Protein AF-A0A968XR51-F1 (afdb_monomer)

pLDDT: mean 75.15, std 23.28, range [27.69, 98.38]

Mean predicted aligned error: 14.54 Å

Secondary structure (DSSP, 8-state):
----TTS--TTS---------S----PPP---SSPPPGGGTS-TT------------------------------S----EEEEEEEEBSSTT-PPPGGGHHHHHHHHHHHHHHTT-EEEEEEE-SSEEEEEEEE-TTS-HHHHHHHHHHHHHHHHHHHT-SSS---B-S--EEEEE-TTTHHHHHHHHHTHHHHTTT--HHHHHHHHHHHTT----GGGSS-----

Radius of gyration: 25.87 Å; Cα contacts (8 Å, |Δi|>4): 198; chains: 1; bounding box: 79×41×58 Å

Nearest PDB structures (foldseek):
  2xo6-assembly1_D  TM=7.784E-01  e=6.362E-09  Deinococcus radiodurans
  2xqc-assembly1_A  TM=7.545E-01  e=4.396E-09  Deinococcus radiodurans
  2fyx-assembly1_B  TM=7.740E-01  e=1.705E-08  Deinococcus radiodurans R1 = ATCC 13939 = DSM 20539
  2f5g-assembly1_B  TM=7.583E-01  e=3.358E-08  Saccharolobus solfataricus
  2xma-assembly1_B  TM=6.639E-01  e=5.624E-09  Deinococcus radiodurans

Solvent-accessible surface area (backbone atoms only — not comparable to full-atom values): 14928 Å² total; per-residue (Å²): 135,89,82,64,88,86,77,72,73,93,87,61,91,83,86,80,86,85,77,88,74,79,91,71,85,80,74,77,74,86,71,63,95,64,70,83,55,66,78,79,75,47,69,94,74,79,67,82,93,73,84,88,84,88,86,85,88,82,92,74,94,78,91,77,80,87,74,80,73,75,74,86,70,81,88,70,91,85,86,84,44,35,37,36,39,36,42,39,46,41,65,90,69,38,46,49,55,76,89,49,47,66,61,51,53,52,54,49,50,50,52,40,45,75,72,71,30,43,76,75,39,65,39,71,56,44,55,35,41,43,38,31,32,40,54,54,92,90,59,60,67,66,56,57,52,48,52,48,45,54,54,50,27,50,52,44,44,76,68,56,70,40,78,72,79,52,42,58,42,91,67,71,51,77,47,81,52,56,83,84,47,44,68,59,52,45,52,50,47,70,41,42,78,68,52,53,74,81,44,54,69,68,64,49,53,51,50,50,33,60,74,68,71,50,90,78,58,83,84,68,76,57,78,81,76,83,126

Sequence (227 aa):
MIDARSVVPQHRQRIILVGFKPGRAFEFPEFPAEGPKLASILDAEAQPVRGEIFVEAAQKKIPKLRQERHLLWMANTYTQIYIQVVFAVEGRQSLIAPEHNDELQKYITGIVSAQKHKLIAINNLPDHLHLLVGLRPDAALSELVRDIKANSSQFINEKRWVLGRFSWQEGFGAFSYSRSQLGAVIRYIKNQQKHHARKSFLDEYTALLDKFEVEYDQRYIFKPIDG

Foldseek 3Di:
DPDPVPPDDPPDDDDDDDDDDDDDDDDDPPDPPDDDDPPVVDDPPPDPDDDDDDDDDDDDDDDDDPPPPVPPDPPDDDDFWKKKKKFWKDDPQQFFDPVCFVVLVVVLCVLCVVVVKDWPAKGDGRTMIITIIRDDPPDDPVVSVVSSQVVSQVVCVVVVRTDDGIGIDPDMDMDIDDPVCSVVVRVCRVCVVVVCVPDDPLRVVVVRCVVRVPDDDPPVPDDPDPD

Structure (mmCIF, N/CA/C/O backbone):
data_AF-A0A968XR51-F1
#
_entry.id   AF-A0A968XR51-F1
#
loop_
_atom_site.group_PDB
_atom_site.id
_atom_site.type_symbol
_atom_site.label_atom_id
_atom_site.label_alt_id
_atom_site.label_comp_id
_atom_site.label_asym_id
_atom_site.label_entity_id
_atom_site.label_seq_id
_atom_site.pdbx_PDB_ins_code
_atom_site.Cartn_x
_atom_site.Cartn_y
_atom_site.Cartn_z
_atom_site.occupancy
_atom_site.B_iso_or_equiv
_atom_site.auth_seq_id
_atom_site.auth_comp_id
_atom_site.auth_asym_id
_atom_site.auth_atom_id
_atom_site.pdbx_PDB_model_num
ATOM 1 N N . MET A 1 1 ? 0.562 -22.986 -25.276 1.00 35.28 1 MET A N 1
ATOM 2 C CA . MET A 1 1 ? -0.154 -22.596 -24.046 1.00 35.28 1 MET A CA 1
ATOM 3 C C . MET A 1 1 ? 0.194 -23.658 -23.019 1.00 35.28 1 MET A C 1
ATOM 5 O O . MET A 1 1 ? -0.239 -24.787 -23.190 1.00 35.28 1 MET A O 1
ATOM 9 N N . ILE A 1 2 ? 1.107 -23.369 -22.091 1.00 27.69 2 ILE A N 1
ATOM 10 C CA . ILE A 1 2 ? 1.437 -24.319 -21.021 1.00 27.69 2 ILE A CA 1
ATOM 11 C C . ILE A 1 2 ? 0.428 -24.041 -19.913 1.00 27.69 2 ILE A C 1
ATOM 13 O O . ILE A 1 2 ? 0.476 -22.991 -19.279 1.00 27.69 2 ILE A O 1
ATOM 17 N N . ASP A 1 3 ? -0.546 -24.935 -19.790 1.00 36.78 3 ASP A N 1
ATOM 18 C CA . ASP A 1 3 ? -1.594 -24.884 -18.780 1.00 36.78 3 ASP A CA 1
ATOM 19 C C . ASP A 1 3 ? -1.055 -25.518 -17.489 1.00 36.78 3 ASP A C 1
ATOM 21 O O . ASP A 1 3 ? -0.847 -26.728 -17.415 1.00 36.78 3 ASP A O 1
ATOM 25 N N . ALA A 1 4 ? -0.774 -24.676 -16.493 1.00 33.81 4 ALA A N 1
ATOM 26 C CA . ALA A 1 4 ? -0.287 -25.079 -15.176 1.00 33.81 4 ALA A CA 1
ATOM 27 C C . ALA A 1 4 ? -1.408 -25.127 -14.114 1.00 33.81 4 ALA A C 1
ATOM 29 O O . ALA A 1 4 ? -1.118 -25.044 -12.919 1.00 33.81 4 ALA A O 1
ATOM 30 N N . ARG A 1 5 ? -2.685 -25.278 -14.515 1.00 42.66 5 ARG A N 1
ATOM 31 C CA . ARG A 1 5 ? -3.858 -25.314 -13.612 1.00 42.66 5 ARG A CA 1
ATOM 32 C C . ARG A 1 5 ? -3.776 -26.355 -12.488 1.00 42.66 5 ARG A C 1
ATOM 34 O O . ARG A 1 5 ? -4.467 -26.201 -11.487 1.00 42.66 5 ARG A O 1
ATOM 41 N N . SER A 1 6 ? -2.958 -27.402 -12.618 1.00 35.16 6 SER A N 1
ATOM 42 C CA . SER A 1 6 ? -2.927 -28.533 -11.677 1.00 35.16 6 SER A CA 1
ATOM 43 C C . SER A 1 6 ? -1.765 -28.544 -10.674 1.00 35.16 6 SER A C 1
ATOM 45 O O . SER A 1 6 ? -1.730 -29.431 -9.824 1.00 35.16 6 SER A O 1
ATOM 47 N N . VAL A 1 7 ? -0.819 -27.595 -10.727 1.00 37.38 7 VAL A N 1
ATOM 48 C CA . VAL A 1 7 ? 0.455 -27.700 -9.973 1.00 37.38 7 VAL A CA 1
ATOM 49 C C . VAL A 1 7 ? 0.778 -26.520 -9.051 1.00 37.38 7 VAL A C 1
ATOM 51 O O . VAL A 1 7 ? 1.903 -26.431 -8.568 1.00 37.38 7 VAL A O 1
ATOM 54 N N . VAL A 1 8 ? -0.169 -25.616 -8.768 1.00 38.59 8 VAL A N 1
ATOM 55 C CA . VAL A 1 8 ? 0.112 -24.391 -7.987 1.00 38.59 8 VAL A CA 1
ATOM 56 C C . VAL A 1 8 ? -0.563 -24.427 -6.602 1.00 38.59 8 VAL A C 1
ATOM 58 O O . VAL A 1 8 ? -1.763 -24.164 -6.497 1.00 38.59 8 VAL A O 1
ATOM 61 N N . PRO A 1 9 ? 0.178 -24.720 -5.512 1.00 39.03 9 PRO A N 1
ATOM 62 C CA . PRO A 1 9 ? -0.351 -24.698 -4.149 1.00 39.03 9 PRO A CA 1
ATOM 63 C C . PRO A 1 9 ? -0.812 -23.290 -3.748 1.00 39.03 9 PRO A C 1
ATOM 65 O O . PRO A 1 9 ? -0.080 -22.315 -3.909 1.00 39.03 9 PRO A O 1
ATOM 68 N N . GLN A 1 10 ? -2.015 -23.176 -3.182 1.00 47.03 10 GLN A N 1
ATOM 69 C CA . GLN A 1 10 ? -2.675 -21.892 -2.893 1.00 47.03 10 GLN A CA 1
ATOM 70 C C . GLN A 1 10 ? -2.037 -21.040 -1.772 1.00 47.03 10 GLN A C 1
ATOM 72 O O . GLN A 1 10 ? -2.509 -19.940 -1.509 1.00 47.03 10 GLN A O 1
ATOM 77 N N . HIS A 1 11 ? -0.958 -21.496 -1.126 1.00 42.44 11 HIS A N 1
ATOM 78 C CA . HIS A 1 11 ? -0.405 -20.871 0.084 1.00 42.44 11 HIS A CA 1
ATOM 79 C C . HIS A 1 11 ? 0.962 -20.175 -0.085 1.00 42.44 11 HIS A C 1
ATOM 81 O O . HIS A 1 11 ? 1.630 -19.918 0.914 1.00 42.44 11 HIS A O 1
ATOM 87 N N . ARG A 1 12 ? 1.408 -19.825 -1.303 1.00 41.97 12 ARG A N 1
ATOM 88 C CA . ARG A 1 12 ? 2.603 -18.970 -1.503 1.00 41.97 12 ARG A CA 1
ATOM 89 C C . ARG A 1 12 ? 2.449 -17.984 -2.665 1.00 41.97 12 ARG A C 1
ATOM 91 O O . ARG A 1 12 ? 1.692 -18.226 -3.599 1.00 41.97 12 ARG A O 1
ATOM 98 N N . GLN A 1 13 ? 3.168 -16.862 -2.539 1.00 38.97 13 GLN A N 1
ATOM 99 C CA . GLN A 1 13 ? 3.201 -15.693 -3.429 1.00 38.97 13 GLN A CA 1
ATOM 100 C C . GLN A 1 13 ? 3.041 -16.044 -4.917 1.00 38.97 13 GLN A C 1
ATOM 102 O O . GLN A 1 13 ? 3.824 -16.814 -5.471 1.00 38.97 13 GLN A O 1
ATOM 107 N N . ARG A 1 14 ? 2.061 -15.417 -5.575 1.00 46.53 14 ARG A N 1
ATOM 108 C CA . ARG A 1 1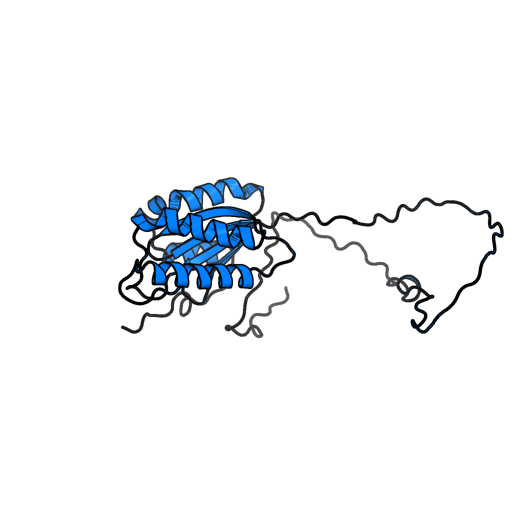4 ? 1.878 -15.474 -7.030 1.00 46.53 14 ARG A CA 1
ATOM 109 C C . ARG A 1 14 ? 2.561 -14.257 -7.650 1.00 46.53 14 ARG A C 1
ATOM 111 O O . ARG A 1 14 ? 2.076 -13.140 -7.504 1.00 46.53 14 ARG A O 1
ATOM 118 N N . ILE A 1 15 ? 3.699 -14.457 -8.312 1.00 40.25 15 ILE A N 1
ATOM 119 C CA . ILE A 1 15 ? 4.336 -13.415 -9.128 1.00 40.25 15 ILE A CA 1
ATOM 120 C C . ILE A 1 15 ? 3.799 -13.572 -10.552 1.00 40.25 15 ILE A C 1
ATOM 122 O O . ILE A 1 15 ? 4.158 -14.521 -11.244 1.00 40.25 15 ILE A O 1
ATOM 126 N N . ILE A 1 16 ? 2.935 -12.652 -10.986 1.00 40.69 16 ILE A N 1
ATOM 127 C CA . ILE A 1 16 ? 2.470 -12.566 -12.376 1.00 40.69 16 ILE A CA 1
ATOM 128 C C . ILE A 1 16 ? 3.144 -11.345 -13.006 1.00 40.69 16 ILE A C 1
ATOM 130 O O . ILE A 1 16 ? 2.854 -10.205 -12.649 1.00 40.69 16 ILE A O 1
ATOM 134 N N . LEU A 1 17 ? 4.075 -11.577 -13.932 1.00 37.38 17 LEU A N 1
ATOM 135 C CA . LEU A 1 17 ? 4.657 -10.516 -14.755 1.00 37.38 17 LEU A CA 1
ATOM 136 C C . LEU A 1 17 ? 3.744 -10.296 -15.968 1.00 37.38 17 LEU A C 1
ATOM 138 O O . LEU A 1 17 ? 3.845 -11.007 -16.966 1.00 37.38 17 LEU A O 1
ATOM 142 N N . VAL A 1 18 ? 2.833 -9.326 -15.879 1.00 41.03 18 VAL A N 1
ATOM 143 C CA . VAL A 1 18 ? 1.951 -8.964 -16.999 1.00 41.03 18 VAL A CA 1
ATOM 144 C C . VAL A 1 18 ? 2.728 -8.096 -17.994 1.00 41.03 18 VAL A C 1
ATOM 146 O O . VAL A 1 18 ? 2.996 -6.918 -17.756 1.00 41.03 18 VAL A O 1
ATOM 149 N N . GLY A 1 19 ? 3.108 -8.693 -19.123 1.00 36.59 19 GLY A N 1
ATOM 150 C CA . GLY A 1 19 ? 3.596 -7.981 -20.303 1.00 36.59 19 GLY A CA 1
ATOM 151 C C . GLY A 1 19 ? 2.434 -7.407 -21.121 1.00 36.59 19 GLY A C 1
ATOM 152 O O . GLY A 1 19 ? 1.448 -8.089 -21.378 1.00 36.59 19 GLY A O 1
ATOM 153 N N . PHE A 1 20 ? 2.550 -6.145 -21.535 1.00 41.03 20 PHE A N 1
ATOM 154 C CA . PHE A 1 20 ? 1.552 -5.428 -22.339 1.00 41.03 20 PHE A CA 1
ATOM 155 C C . PHE A 1 20 ? 1.235 -6.112 -23.684 1.00 41.03 20 PHE A C 1
ATOM 157 O O . PHE A 1 20 ? 2.138 -6.594 -24.368 1.00 41.03 20 PHE A O 1
ATOM 164 N N . LYS A 1 21 ? -0.016 -5.982 -24.148 1.00 40.59 21 LYS A N 1
ATOM 165 C CA . LYS A 1 21 ? -0.374 -5.947 -25.581 1.00 40.59 21 LYS A CA 1
ATOM 166 C C . LYS A 1 21 ? -1.303 -4.750 -25.866 1.00 40.59 21 LYS A C 1
ATOM 168 O O . LYS A 1 21 ? -1.965 -4.270 -24.950 1.00 40.59 21 LYS A O 1
ATOM 173 N N . PRO A 1 22 ? -1.271 -4.189 -27.090 1.00 47.22 22 PRO A N 1
ATOM 174 C CA . PRO A 1 22 ? -1.777 -4.840 -28.298 1.00 47.22 22 PRO A CA 1
ATOM 175 C C . PRO A 1 22 ? -0.723 -5.705 -28.985 1.00 47.22 22 PRO A C 1
ATOM 177 O O . PRO A 1 22 ? 0.472 -5.513 -28.785 1.00 47.22 22 PRO A O 1
ATOM 180 N N . GLY A 1 23 ? -1.195 -6.674 -29.772 1.00 43.97 23 GLY A N 1
ATOM 181 C CA . GLY A 1 23 ? -0.431 -7.650 -30.550 1.00 43.97 23 GLY A CA 1
ATOM 182 C C . GLY A 1 23 ? 0.947 -7.226 -31.059 1.00 43.97 23 GLY A C 1
ATOM 183 O O . GLY A 1 23 ? 1.063 -6.920 -32.233 1.00 43.97 23 GLY A O 1
ATOM 184 N N . ARG A 1 24 ? 2.012 -7.298 -30.252 1.00 49.19 24 ARG A N 1
ATOM 185 C CA . ARG A 1 24 ? 3.362 -7.460 -30.805 1.00 49.19 24 ARG A CA 1
ATOM 186 C C . ARG A 1 24 ? 3.548 -8.924 -31.173 1.00 49.19 24 ARG A C 1
ATOM 188 O O . ARG A 1 24 ? 3.385 -9.800 -30.319 1.00 49.19 24 ARG A O 1
ATOM 195 N N . ALA A 1 25 ? 3.824 -9.180 -32.447 1.00 46.78 25 ALA A N 1
ATOM 196 C CA . ALA A 1 25 ? 4.498 -10.401 -32.843 1.00 46.78 25 ALA A CA 1
ATOM 197 C C . ALA A 1 25 ? 5.880 -10.357 -32.183 1.00 46.78 25 ALA A C 1
ATOM 199 O O . ALA A 1 25 ? 6.642 -9.413 -32.383 1.00 46.78 25 ALA A O 1
ATOM 200 N N . PHE A 1 26 ? 6.137 -11.311 -31.297 1.00 43.41 26 PHE A N 1
ATOM 201 C CA . PHE A 1 26 ? 7.481 -11.598 -30.832 1.00 43.41 26 PHE A CA 1
ATOM 202 C C . PHE A 1 26 ? 7.944 -12.773 -31.677 1.00 43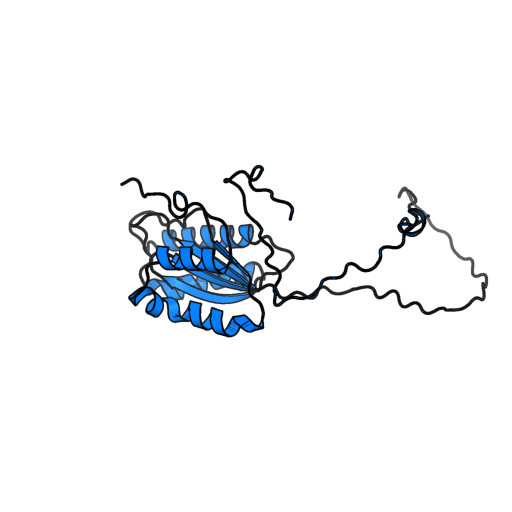.41 26 PHE A C 1
ATOM 204 O O . PHE A 1 26 ? 7.526 -13.906 -31.444 1.00 43.41 26 PHE A O 1
ATOM 211 N N . GLU A 1 27 ? 8.720 -12.482 -32.710 1.00 45.03 27 GLU A N 1
ATOM 212 C CA . GLU A 1 27 ? 9.480 -13.512 -33.399 1.00 45.03 27 GLU A CA 1
ATOM 213 C C . GLU A 1 27 ? 10.735 -13.742 -32.569 1.00 45.03 27 GLU A C 1
ATOM 215 O O . GLU A 1 27 ? 11.509 -12.815 -32.315 1.00 45.03 27 GLU A O 1
ATOM 220 N N . PHE A 1 28 ? 10.907 -14.972 -32.085 1.00 47.94 28 PHE A N 1
ATOM 221 C CA . PHE A 1 28 ? 12.224 -15.377 -31.622 1.00 47.94 28 PHE A CA 1
ATOM 222 C C . PHE A 1 28 ? 13.180 -15.222 -32.811 1.00 47.94 28 PHE A C 1
ATOM 224 O O . PHE A 1 28 ? 12.841 -15.701 -33.896 1.00 47.94 28 PHE A O 1
ATOM 231 N N . PRO A 1 29 ? 14.341 -14.563 -32.650 1.00 65.25 29 PRO A N 1
ATOM 232 C CA . PRO A 1 29 ? 15.355 -14.606 -33.693 1.00 65.25 29 PRO A CA 1
ATOM 233 C C . PRO A 1 29 ? 15.693 -16.073 -33.972 1.00 65.25 29 PRO A C 1
ATOM 235 O O . PRO A 1 29 ? 15.660 -16.893 -33.048 1.00 65.25 29 PRO A O 1
ATOM 238 N N . GLU A 1 30 ? 16.016 -16.413 -35.221 1.00 65.50 30 GLU A N 1
ATOM 239 C CA . GLU A 1 30 ? 16.556 -17.739 -35.511 1.00 65.50 30 GLU A CA 1
ATOM 240 C C . GLU A 1 30 ? 17.786 -17.959 -34.631 1.00 65.50 30 GLU A C 1
ATOM 242 O O . GLU A 1 30 ? 18.794 -17.252 -34.731 1.00 65.50 30 GLU A O 1
ATOM 247 N N . PHE A 1 31 ? 17.674 -18.915 -33.712 1.00 57.31 31 PHE A N 1
ATOM 248 C CA . PHE A 1 31 ? 18.818 -19.340 -32.933 1.00 57.31 31 PHE A CA 1
ATOM 249 C C . PHE A 1 31 ? 19.796 -20.021 -33.892 1.00 57.31 31 PHE A C 1
ATOM 251 O O . PHE A 1 31 ? 19.365 -20.847 -34.702 1.00 57.31 31 PHE A O 1
ATOM 258 N N . PRO A 1 32 ? 21.101 -19.710 -33.825 1.00 69.31 32 PRO A N 1
ATOM 259 C CA . PRO A 1 32 ? 22.078 -20.456 -34.600 1.00 69.31 32 PRO A CA 1
ATOM 260 C C . PRO A 1 32 ? 21.942 -21.947 -34.265 1.00 69.31 32 PRO A C 1
ATOM 262 O O . PRO A 1 32 ? 21.825 -22.317 -33.096 1.00 69.31 32 PRO A O 1
ATOM 265 N N . ALA A 1 33 ? 21.927 -22.793 -35.302 1.00 67.06 33 ALA A N 1
ATOM 266 C CA . ALA A 1 33 ? 21.735 -24.242 -35.172 1.00 67.06 33 ALA A CA 1
ATOM 267 C C . ALA A 1 33 ? 22.764 -24.896 -34.233 1.00 67.06 33 ALA A C 1
ATOM 269 O O . ALA A 1 33 ? 22.500 -25.929 -33.622 1.00 67.06 33 ALA A O 1
ATOM 270 N N . GLU A 1 34 ? 23.921 -24.255 -34.087 1.00 68.88 34 GLU A N 1
ATOM 271 C CA . GLU A 1 34 ? 24.902 -24.559 -33.064 1.00 68.88 34 GLU A CA 1
ATOM 272 C C . GLU A 1 34 ? 24.890 -23.444 -32.016 1.00 68.88 34 GLU A C 1
ATOM 274 O O . GLU A 1 34 ? 25.107 -22.268 -32.326 1.00 68.88 34 GLU A O 1
ATOM 279 N N . GLY A 1 35 ? 24.654 -23.819 -30.756 1.00 62.00 35 GLY A N 1
ATOM 280 C CA . GLY A 1 35 ? 24.851 -22.913 -29.631 1.00 62.00 35 GLY A CA 1
ATOM 281 C C . GLY A 1 35 ? 26.299 -22.401 -29.578 1.00 62.00 35 GLY A C 1
ATOM 282 O O . GLY A 1 35 ? 27.200 -23.014 -30.161 1.00 62.00 35 GLY A O 1
ATOM 283 N N . PRO A 1 36 ? 26.562 -21.283 -28.879 1.00 60.72 36 PRO A N 1
ATOM 284 C CA . PRO A 1 36 ? 27.928 -20.817 -28.675 1.00 60.72 36 PRO A CA 1
ATOM 285 C C . PRO A 1 36 ? 28.772 -21.958 -28.097 1.00 60.72 36 PRO A C 1
ATOM 287 O O . PRO A 1 36 ? 28.387 -22.594 -27.113 1.00 60.72 36 PRO A O 1
ATOM 290 N N . LYS A 1 37 ? 29.908 -22.255 -28.740 1.00 62.16 37 LYS A N 1
ATOM 291 C CA . LYS A 1 37 ? 30.812 -23.317 -28.286 1.00 62.16 37 LYS A CA 1
ATOM 292 C C . LYS A 1 37 ? 31.187 -23.019 -26.832 1.00 62.16 37 LYS A C 1
ATOM 294 O O . LYS A 1 37 ? 31.547 -21.894 -26.519 1.00 62.16 37 LYS A O 1
ATOM 299 N N . LEU A 1 38 ? 31.130 -24.003 -25.935 1.00 49.03 38 LEU A N 1
ATOM 300 C CA . LEU A 1 38 ? 31.455 -23.802 -24.509 1.00 49.03 38 LEU A CA 1
ATOM 301 C C . LEU A 1 38 ? 32.809 -23.090 -24.307 1.00 49.03 38 LEU A C 1
ATOM 303 O O . LEU A 1 38 ? 32.927 -22.204 -23.469 1.00 49.03 38 LEU A O 1
ATOM 307 N N . ALA A 1 39 ? 33.791 -23.392 -25.160 1.00 55.41 39 ALA A N 1
ATOM 308 C CA . ALA A 1 39 ? 35.107 -22.752 -25.178 1.00 55.41 39 ALA A CA 1
ATOM 309 C C . ALA A 1 39 ? 35.117 -21.260 -25.589 1.00 55.41 39 ALA A C 1
ATOM 311 O O . ALA A 1 39 ? 36.139 -20.607 -25.435 1.00 55.41 39 ALA A O 1
ATOM 312 N N . SER A 1 40 ? 34.023 -20.718 -26.136 1.00 51.69 40 SER A N 1
ATOM 313 C CA . SER A 1 40 ? 33.871 -19.286 -26.441 1.00 51.69 40 SER A CA 1
ATOM 314 C C . SER A 1 40 ? 33.139 -18.502 -25.349 1.00 51.69 40 SER A C 1
ATOM 316 O O . SER A 1 40 ? 32.993 -17.292 -25.478 1.00 51.69 40 SER A O 1
ATOM 318 N N . ILE A 1 41 ? 32.619 -19.188 -24.325 1.00 51.28 41 ILE A N 1
ATOM 319 C CA . ILE A 1 41 ? 31.947 -18.579 -23.164 1.00 51.28 41 ILE A CA 1
ATOM 320 C C . ILE A 1 41 ? 32.804 -18.728 -21.903 1.00 51.28 41 ILE A C 1
ATOM 322 O O . ILE A 1 41 ? 32.743 -17.890 -21.009 1.00 51.28 41 ILE A O 1
ATOM 326 N N . LEU A 1 42 ? 33.602 -19.791 -21.828 1.00 45.00 42 LEU A N 1
ATOM 327 C CA . LEU A 1 42 ? 34.546 -20.017 -20.745 1.00 45.00 42 LEU A CA 1
ATOM 328 C C . LEU A 1 42 ? 35.861 -19.295 -21.055 1.00 45.00 42 LEU A C 1
ATOM 330 O O . LEU A 1 42 ? 36.478 -19.566 -22.085 1.00 45.00 42 LEU A O 1
ATOM 334 N N . ASP A 1 43 ? 36.311 -18.420 -20.155 1.00 49.25 43 ASP A N 1
ATOM 335 C CA . ASP A 1 43 ? 37.687 -17.922 -20.185 1.00 49.25 43 ASP A CA 1
ATOM 336 C C . ASP A 1 43 ? 38.639 -19.110 -19.989 1.00 49.25 43 ASP A C 1
ATOM 338 O O . ASP A 1 43 ? 38.589 -19.813 -18.976 1.00 49.25 43 ASP A O 1
ATOM 342 N N . ALA A 1 44 ? 39.522 -19.343 -20.963 1.00 54.50 44 ALA A N 1
ATOM 343 C CA . ALA A 1 44 ? 40.497 -20.438 -20.933 1.00 54.50 44 ALA A CA 1
ATOM 344 C C . ALA A 1 44 ? 41.548 -20.298 -19.806 1.00 54.50 44 ALA A C 1
ATOM 346 O O . ALA A 1 44 ? 42.353 -21.203 -19.602 1.00 54.50 44 ALA A O 1
ATOM 347 N N . GLU A 1 45 ? 41.521 -19.191 -19.058 1.00 48.44 45 GLU A N 1
ATOM 348 C CA . GLU A 1 45 ? 42.412 -18.893 -17.934 1.00 48.44 45 GLU A CA 1
ATOM 349 C C . GLU A 1 45 ? 41.669 -18.759 -16.596 1.00 48.44 45 GLU A C 1
ATOM 351 O O . GLU A 1 45 ? 42.040 -17.959 -15.739 1.00 48.44 45 GLU A O 1
ATOM 356 N N . ALA A 1 46 ? 40.648 -19.580 -16.347 1.00 43.62 46 ALA A N 1
ATOM 357 C CA . ALA A 1 46 ? 40.237 -19.839 -14.968 1.00 43.62 46 ALA A CA 1
ATOM 358 C C . ALA A 1 46 ? 41.321 -20.679 -14.255 1.00 43.62 46 ALA A C 1
ATOM 360 O O . ALA A 1 46 ? 41.164 -21.881 -14.040 1.00 43.62 46 ALA A O 1
ATOM 361 N N . GLN A 1 47 ? 42.459 -20.060 -13.924 1.00 39.00 47 GLN A N 1
ATOM 362 C CA . GLN A 1 47 ? 43.452 -20.660 -13.036 1.00 39.00 47 GLN A CA 1
ATOM 363 C C . GLN A 1 47 ? 42.939 -20.635 -11.587 1.00 39.00 47 GLN A C 1
ATOM 365 O O . GLN A 1 47 ? 42.340 -19.644 -11.156 1.00 39.00 47 GLN A O 1
ATOM 370 N N . PRO A 1 48 ? 43.162 -21.705 -10.804 1.00 37.59 48 PRO A N 1
ATOM 371 C CA . PRO A 1 48 ? 42.755 -21.741 -9.410 1.00 37.59 48 PRO A CA 1
ATOM 372 C C . PRO A 1 48 ? 43.600 -20.741 -8.615 1.00 37.59 48 PRO A C 1
ATOM 374 O O . PRO A 1 48 ? 44.828 -20.792 -8.637 1.00 37.59 48 PRO A O 1
ATOM 377 N N . VAL A 1 49 ? 42.947 -19.830 -7.896 1.00 35.62 49 VAL A N 1
ATOM 378 C CA . VAL A 1 49 ? 43.634 -18.832 -7.070 1.00 35.62 49 VAL A CA 1
ATOM 379 C C . VAL A 1 49 ? 44.349 -19.535 -5.914 1.00 35.62 49 VAL A C 1
ATOM 381 O O . VAL A 1 49 ? 43.713 -19.985 -4.958 1.00 35.62 49 VAL A O 1
ATOM 384 N N . ARG A 1 50 ? 45.682 -19.620 -5.981 1.00 34.66 50 ARG A N 1
ATOM 385 C CA . ARG A 1 50 ? 46.536 -19.969 -4.840 1.00 34.66 50 ARG A CA 1
ATOM 386 C C . ARG A 1 50 ? 47.901 -19.276 -4.954 1.00 34.66 50 ARG A C 1
ATOM 388 O O . ARG A 1 50 ? 48.673 -19.625 -5.831 1.00 34.66 50 ARG A O 1
ATOM 395 N N . GLY A 1 51 ? 48.177 -18.361 -4.020 1.00 33.59 51 GLY A N 1
ATOM 396 C CA . GLY A 1 51 ? 49.522 -18.007 -3.534 1.00 33.59 51 GLY A CA 1
ATOM 397 C C . GLY A 1 51 ? 50.455 -17.174 -4.432 1.00 33.59 51 GLY A C 1
ATOM 398 O O . GLY A 1 51 ? 50.990 -17.683 -5.399 1.00 33.59 51 GLY A O 1
ATOM 399 N N . GLU A 1 52 ? 50.702 -15.932 -3.995 1.00 38.94 52 GLU A N 1
ATOM 400 C CA . GLU A 1 52 ? 52.005 -15.229 -3.915 1.00 38.94 52 GLU A CA 1
ATOM 401 C C . GLU A 1 52 ? 52.992 -15.087 -5.118 1.00 38.94 52 GLU A C 1
ATOM 403 O O . GLU A 1 52 ? 53.499 -16.057 -5.664 1.00 38.94 52 GLU A O 1
ATOM 408 N N . ILE A 1 53 ? 53.414 -13.816 -5.317 1.00 33.50 53 ILE A N 1
ATOM 409 C CA . ILE A 1 53 ? 54.734 -13.281 -5.768 1.00 33.50 53 ILE A CA 1
ATOM 410 C C . ILE A 1 53 ? 54.976 -12.973 -7.277 1.00 33.50 53 ILE A C 1
ATOM 412 O O . ILE A 1 53 ? 54.787 -13.793 -8.164 1.00 33.50 53 ILE A O 1
ATOM 416 N N . PHE A 1 54 ? 55.433 -11.721 -7.483 1.00 38.22 54 PHE A N 1
ATOM 417 C CA . PHE A 1 54 ? 56.050 -10.982 -8.614 1.00 38.22 54 PHE A CA 1
ATOM 418 C C . PHE A 1 54 ? 56.699 -11.760 -9.788 1.00 38.22 54 PHE A C 1
ATOM 420 O O . PHE A 1 54 ? 57.275 -12.806 -9.543 1.00 38.22 54 PHE A O 1
ATOM 427 N N . VAL A 1 55 ? 56.739 -11.174 -11.012 1.00 29.02 55 VAL A N 1
ATOM 428 C CA . VAL A 1 55 ? 57.942 -10.651 -11.746 1.00 29.02 55 VAL A CA 1
ATOM 429 C C . VAL A 1 55 ? 57.532 -9.928 -13.063 1.00 29.02 55 VAL A C 1
ATOM 431 O O . VAL A 1 55 ? 56.580 -10.300 -13.742 1.00 29.02 55 VAL A O 1
ATOM 434 N N . GLU A 1 56 ? 58.281 -8.868 -13.377 1.00 33.41 56 GLU A N 1
ATOM 435 C CA . GLU A 1 56 ? 58.339 -7.989 -14.558 1.00 33.41 56 GLU A CA 1
ATOM 436 C C . GLU A 1 56 ? 58.365 -8.597 -15.986 1.00 33.41 56 GLU A C 1
ATOM 438 O O . GLU A 1 56 ? 58.912 -9.662 -16.243 1.00 33.41 56 GLU A O 1
ATOM 443 N N . ALA A 1 57 ? 57.913 -7.740 -16.918 1.00 36.75 57 ALA A N 1
ATOM 444 C CA . ALA A 1 57 ? 58.408 -7.470 -18.280 1.00 36.75 57 ALA A CA 1
ATOM 445 C C . ALA A 1 57 ? 58.454 -8.578 -19.358 1.00 36.75 57 ALA A C 1
ATOM 447 O O . ALA A 1 57 ? 59.385 -9.371 -19.444 1.00 36.75 57 ALA A O 1
ATOM 448 N N . ALA A 1 58 ? 57.577 -8.437 -20.363 1.00 32.22 58 ALA A N 1
ATOM 449 C CA . ALA A 1 58 ? 57.903 -8.749 -21.760 1.00 32.22 58 ALA A CA 1
ATOM 450 C C . ALA A 1 58 ? 56.992 -7.990 -22.746 1.00 32.22 58 ALA A C 1
ATOM 452 O O . ALA A 1 58 ? 55.913 -8.440 -23.124 1.00 32.22 58 ALA A O 1
ATOM 453 N N . GLN A 1 59 ? 57.466 -6.839 -23.224 1.00 42.03 59 GLN A N 1
ATOM 454 C CA . GLN A 1 59 ? 57.009 -6.245 -24.480 1.00 42.03 59 GLN A CA 1
ATOM 455 C C . GLN A 1 59 ? 57.573 -7.047 -25.659 1.00 42.03 59 GLN A C 1
ATOM 457 O O . GLN A 1 59 ? 58.772 -6.988 -25.926 1.00 42.03 59 GLN A O 1
ATOM 462 N N . LYS A 1 60 ? 56.713 -7.722 -26.432 1.00 38.69 60 LYS A N 1
ATOM 463 C CA . LYS A 1 60 ? 57.004 -8.075 -27.832 1.00 38.69 60 LYS A CA 1
ATOM 464 C C . LYS A 1 60 ? 55.785 -7.841 -28.725 1.00 38.69 60 LYS A C 1
ATOM 466 O O . LYS A 1 60 ? 54.691 -8.335 -28.483 1.00 38.69 60 LYS A O 1
ATOM 471 N N . LYS A 1 61 ? 56.035 -7.041 -29.763 1.00 47.16 61 LYS A N 1
ATOM 472 C CA . LYS A 1 61 ? 55.144 -6.621 -30.850 1.00 47.16 61 LYS A CA 1
ATOM 473 C C . LYS A 1 61 ? 54.402 -7.799 -31.495 1.00 47.16 61 LYS A C 1
ATOM 475 O O . LYS A 1 61 ? 55.036 -8.664 -32.091 1.00 47.16 61 LYS A O 1
ATOM 480 N N . ILE A 1 62 ? 53.073 -7.726 -31.509 1.00 38.19 62 ILE A N 1
ATOM 481 C CA . ILE A 1 62 ? 52.222 -8.401 -32.496 1.00 38.19 62 ILE A CA 1
ATOM 482 C C . ILE A 1 62 ? 51.443 -7.299 -33.228 1.00 38.19 62 ILE A C 1
ATOM 484 O O . ILE A 1 62 ? 50.651 -6.604 -32.593 1.00 38.19 62 ILE A O 1
ATOM 488 N N . PRO A 1 63 ? 51.647 -7.084 -34.539 1.00 51.78 63 PRO A N 1
ATOM 489 C CA . PRO A 1 63 ? 50.786 -6.207 -35.313 1.00 51.78 63 PRO A CA 1
ATOM 490 C C . PRO A 1 63 ? 49.595 -7.031 -35.802 1.00 51.78 63 PRO A C 1
ATOM 492 O O . PRO A 1 63 ? 49.809 -8.017 -36.504 1.00 51.78 63 PRO A O 1
ATOM 495 N N . LYS A 1 64 ? 48.357 -6.657 -35.458 1.00 37.72 64 LYS A N 1
ATOM 496 C CA . LYS A 1 64 ? 47.161 -7.066 -36.218 1.00 37.72 64 LYS A CA 1
ATOM 497 C C . LYS A 1 64 ? 45.905 -6.334 -35.745 1.00 37.72 64 LYS A C 1
ATOM 499 O O . LYS A 1 64 ? 45.453 -6.516 -34.625 1.00 37.72 64 LYS A O 1
ATOM 504 N N . LEU A 1 65 ? 45.373 -5.528 -36.667 1.00 39.00 65 LEU A N 1
ATOM 505 C CA . LEU A 1 65 ? 43.951 -5.257 -36.890 1.00 39.00 65 LEU A CA 1
ATOM 506 C C . LEU A 1 65 ? 43.122 -5.049 -35.616 1.00 39.00 65 LEU A C 1
ATOM 508 O O . LEU A 1 65 ? 42.489 -5.971 -35.107 1.00 39.00 65 LEU A O 1
ATOM 512 N N . ARG A 1 66 ? 43.060 -3.793 -35.159 1.00 41.84 66 ARG A N 1
ATOM 513 C CA . ARG A 1 66 ? 42.062 -3.333 -34.190 1.00 41.84 66 ARG A CA 1
ATOM 514 C C . ARG A 1 66 ? 40.693 -3.345 -34.877 1.00 41.84 66 ARG A C 1
ATOM 516 O O . ARG A 1 66 ? 40.217 -2.335 -35.378 1.00 41.84 66 ARG A O 1
ATOM 523 N N . GLN A 1 67 ? 40.099 -4.526 -34.984 1.00 47.31 67 GLN A N 1
ATOM 524 C CA . GLN A 1 67 ? 38.697 -4.670 -35.329 1.00 47.31 67 GLN A CA 1
ATOM 525 C C . GLN A 1 67 ? 37.932 -4.235 -34.077 1.00 47.31 67 GLN A C 1
ATOM 527 O O . GLN A 1 67 ? 37.764 -5.012 -33.139 1.00 47.31 67 GLN A O 1
ATOM 532 N N . GLU A 1 68 ? 37.568 -2.954 -34.019 1.00 46.12 68 GLU A N 1
ATOM 533 C CA . GLU A 1 68 ? 36.730 -2.368 -32.972 1.00 46.12 68 GLU A CA 1
ATOM 534 C C . GLU A 1 68 ? 35.319 -2.961 -33.056 1.00 46.12 68 GLU A C 1
ATOM 536 O O . GLU A 1 68 ? 34.349 -2.321 -33.452 1.00 46.12 68 GLU A O 1
ATOM 541 N N . ARG A 1 69 ? 35.180 -4.232 -32.675 1.00 49.25 69 ARG A N 1
ATOM 542 C CA . ARG A 1 69 ? 33.907 -4.754 -32.196 1.00 49.25 69 ARG A CA 1
ATOM 543 C C . ARG A 1 69 ? 33.783 -4.201 -30.788 1.00 49.25 69 ARG A C 1
ATOM 545 O O . ARG A 1 69 ? 34.230 -4.824 -29.831 1.00 49.25 69 ARG A O 1
ATOM 552 N N . HIS A 1 70 ? 33.240 -2.989 -30.683 1.00 52.47 70 HIS A N 1
ATOM 553 C CA . HIS A 1 70 ? 32.657 -2.504 -29.442 1.00 52.47 70 HIS A CA 1
ATOM 554 C C . HIS A 1 70 ? 31.606 -3.532 -29.022 1.00 52.47 70 HIS A C 1
ATOM 556 O O . HIS A 1 70 ? 30.460 -3.492 -29.465 1.00 52.47 70 HIS A O 1
ATOM 562 N N . LEU A 1 71 ? 32.031 -4.518 -28.234 1.00 55.59 71 LEU A N 1
ATOM 563 C CA . LEU A 1 71 ? 31.149 -5.386 -27.481 1.00 55.59 71 LEU A CA 1
ATOM 564 C C . LEU A 1 71 ? 30.331 -4.432 -26.613 1.00 55.59 71 LEU A C 1
ATOM 566 O O . LEU A 1 71 ? 30.862 -3.811 -25.694 1.00 55.59 71 LEU A O 1
ATOM 570 N N . LEU A 1 72 ? 29.077 -4.207 -27.005 1.00 56.22 72 LEU A N 1
ATOM 571 C CA . LEU A 1 72 ? 28.159 -3.329 -26.295 1.00 56.22 72 LEU A CA 1
ATOM 572 C C . LEU A 1 72 ? 27.904 -3.945 -24.916 1.00 56.22 72 LEU A C 1
ATOM 574 O O . LEU A 1 72 ? 27.043 -4.804 -24.755 1.00 56.22 72 LEU A O 1
ATOM 578 N N . TRP A 1 73 ? 28.694 -3.537 -23.928 1.00 54.69 73 TRP A N 1
ATOM 579 C CA . TRP A 1 73 ? 28.496 -3.903 -22.534 1.00 54.69 73 TRP A CA 1
ATOM 580 C C . TRP A 1 73 ? 27.449 -2.967 -21.924 1.00 54.69 73 TRP A C 1
ATOM 582 O O . TRP A 1 73 ? 27.603 -1.743 -21.940 1.00 54.69 73 TRP A O 1
ATOM 592 N N . MET A 1 74 ? 26.383 -3.525 -21.350 1.00 58.03 74 MET A N 1
ATOM 593 C CA . MET A 1 74 ? 25.415 -2.747 -20.575 1.00 58.03 74 MET A CA 1
ATOM 594 C C . MET A 1 74 ? 25.986 -2.449 -19.183 1.00 58.03 74 MET A C 1
ATOM 596 O O . MET A 1 74 ? 25.797 -3.212 -18.244 1.00 58.03 74 MET A O 1
ATOM 600 N N . ALA A 1 75 ? 26.708 -1.333 -19.047 1.00 64.19 75 ALA A N 1
ATOM 601 C CA . ALA A 1 75 ? 27.381 -0.965 -17.794 1.00 64.19 75 ALA A CA 1
ATOM 602 C C . ALA A 1 75 ? 26.415 -0.484 -16.700 1.00 64.19 75 ALA A C 1
ATOM 604 O O . ALA A 1 75 ? 26.736 -0.536 -15.516 1.00 64.19 75 ALA A O 1
ATOM 605 N N . ASN A 1 76 ? 25.232 -0.015 -17.100 1.00 69.69 76 ASN A N 1
ATOM 606 C CA . ASN A 1 76 ? 24.278 0.646 -16.221 1.00 69.69 76 ASN A CA 1
ATOM 607 C C . ASN A 1 76 ? 22.941 -0.096 -16.190 1.00 69.69 76 ASN A C 1
ATOM 609 O O . ASN A 1 76 ? 22.476 -0.629 -17.198 1.00 69.69 76 ASN A O 1
ATOM 613 N N . THR A 1 77 ? 22.291 -0.052 -15.029 1.00 75.94 77 THR A N 1
ATOM 614 C CA . THR A 1 77 ? 20.937 -0.577 -14.832 1.00 75.94 77 THR A CA 1
ATOM 615 C C . THR A 1 77 ? 19.922 0.554 -14.967 1.00 75.94 77 THR A C 1
ATOM 617 O O . THR A 1 77 ? 19.918 1.490 -14.169 1.00 75.94 77 THR A O 1
ATOM 620 N N . TYR A 1 78 ? 19.028 0.453 -15.950 1.00 81.56 78 TYR A N 1
ATOM 621 C CA . TYR A 1 78 ? 17.920 1.388 -16.147 1.00 81.56 78 TYR A CA 1
ATOM 622 C C . TYR A 1 78 ? 16.605 0.665 -15.880 1.00 81.56 78 TYR A C 1
ATOM 624 O O . TYR A 1 78 ? 16.274 -0.299 -16.565 1.00 81.56 78 TYR A O 1
ATOM 632 N N . THR A 1 79 ? 15.850 1.114 -14.877 1.00 84.81 79 THR A N 1
ATOM 633 C CA . THR A 1 79 ? 14.581 0.482 -14.496 1.00 84.81 79 THR A CA 1
ATOM 634 C C . THR A 1 79 ? 13.490 1.513 -14.260 1.00 84.81 79 THR A C 1
ATOM 636 O O . THR A 1 79 ? 13.740 2.657 -13.878 1.00 84.81 79 THR A O 1
ATOM 639 N N . GLN A 1 80 ? 12.253 1.091 -14.504 1.00 85.94 80 GLN A N 1
ATOM 640 C CA . GLN A 1 80 ? 11.059 1.871 -14.228 1.00 85.94 80 GLN A CA 1
ATOM 641 C C . GLN A 1 80 ? 9.946 0.915 -13.796 1.00 85.94 80 GLN A C 1
ATOM 643 O O . GLN A 1 80 ? 9.223 0.371 -14.625 1.00 85.94 80 GLN A O 1
ATOM 648 N N . ILE A 1 81 ? 9.854 0.679 -12.486 1.00 94.06 81 ILE A N 1
ATOM 649 C CA . ILE A 1 81 ? 8.988 -0.346 -11.895 1.00 94.06 81 ILE A CA 1
ATOM 650 C C . ILE A 1 81 ? 7.964 0.350 -11.002 1.00 94.06 81 ILE A C 1
ATOM 652 O O . ILE A 1 81 ? 8.319 0.889 -9.955 1.00 94.06 81 ILE A O 1
ATOM 656 N N . TYR A 1 82 ? 6.700 0.368 -11.423 1.00 95.88 82 TYR A N 1
ATOM 657 C CA . TYR A 1 82 ? 5.614 0.989 -10.667 1.00 95.88 82 TYR A CA 1
ATOM 658 C C . TYR A 1 82 ? 4.633 -0.061 -10.187 1.00 95.88 82 TYR A C 1
ATOM 660 O O . TYR A 1 82 ? 3.999 -0.724 -11.007 1.00 95.88 82 TYR A O 1
ATOM 668 N N . ILE A 1 83 ? 4.493 -0.172 -8.871 1.00 97.69 83 ILE A N 1
ATOM 669 C CA . ILE A 1 83 ? 3.622 -1.153 -8.232 1.00 97.69 83 ILE A CA 1
ATOM 670 C C . ILE A 1 83 ? 2.623 -0.417 -7.350 1.00 97.69 83 ILE A C 1
ATOM 672 O O . ILE A 1 83 ? 3.006 0.344 -6.461 1.00 97.69 83 ILE A O 1
ATOM 676 N N . GLN A 1 84 ? 1.337 -0.633 -7.599 1.00 98.19 84 GLN A N 1
ATOM 677 C CA . GLN A 1 84 ? 0.296 -0.318 -6.637 1.00 98.19 84 GLN A CA 1
ATOM 678 C C . GLN A 1 84 ? 0.196 -1.466 -5.640 1.00 98.19 84 GLN A C 1
ATOM 680 O O . GLN A 1 84 ? 0.080 -2.615 -6.050 1.00 98.19 84 GLN A O 1
ATOM 685 N N . VAL A 1 85 ? 0.203 -1.153 -4.353 1.00 98.19 85 VAL A N 1
ATOM 686 C CA . VAL A 1 85 ? 0.001 -2.104 -3.260 1.00 98.19 85 VAL A CA 1
ATOM 687 C C . VAL A 1 85 ? -1.300 -1.759 -2.553 1.00 98.19 85 VAL A C 1
ATOM 689 O O . VAL A 1 85 ? -1.581 -0.580 -2.333 1.00 98.19 85 VAL A O 1
ATOM 692 N N . VAL A 1 86 ? -2.079 -2.780 -2.197 1.00 97.12 86 VAL A N 1
ATOM 693 C CA . VAL A 1 86 ? -3.342 -2.640 -1.464 1.00 97.12 86 VAL A CA 1
ATOM 694 C C . VAL A 1 86 ? -3.414 -3.689 -0.360 1.00 97.12 86 VAL A C 1
ATOM 696 O O . VAL A 1 86 ? -3.141 -4.861 -0.609 1.00 97.12 86 VAL A O 1
ATOM 699 N N . PHE A 1 87 ? -3.775 -3.292 0.856 1.00 95.81 87 PHE A N 1
ATOM 700 C CA . PHE A 1 87 ? -4.045 -4.224 1.954 1.00 95.81 87 PHE A CA 1
ATOM 701 C C . PHE A 1 87 ? -5.037 -3.635 2.957 1.00 95.81 87 PHE A C 1
ATOM 703 O O . PHE A 1 87 ? -5.162 -2.416 3.072 1.00 95.81 87 PHE A O 1
ATOM 710 N N . ALA A 1 88 ? -5.724 -4.522 3.675 1.00 94.06 88 ALA A N 1
ATOM 711 C CA . ALA A 1 88 ? -6.772 -4.178 4.627 1.00 94.06 88 ALA A CA 1
ATOM 712 C C . ALA A 1 88 ? -6.334 -4.310 6.085 1.00 94.06 88 ALA A C 1
ATOM 714 O O . ALA A 1 88 ? -5.364 -4.999 6.411 1.00 94.06 88 ALA A O 1
ATOM 715 N N . VAL A 1 89 ? -7.081 -3.638 6.953 1.00 92.94 89 VAL A N 1
ATOM 716 C CA . VAL A 1 89 ? -7.046 -3.781 8.408 1.00 92.94 89 VAL A CA 1
ATOM 717 C C . VAL A 1 89 ? -7.584 -5.160 8.802 1.00 92.94 89 VAL A C 1
ATOM 719 O O . VAL A 1 89 ? -8.535 -5.677 8.213 1.00 92.94 89 VAL A O 1
ATOM 722 N N . GLU A 1 90 ? -6.956 -5.776 9.796 1.00 90.12 90 GLU A N 1
ATOM 723 C CA . GLU A 1 90 ? -7.414 -7.015 10.419 1.00 90.12 90 GLU A CA 1
ATOM 724 C C . GLU A 1 90 ? -8.514 -6.702 11.443 1.00 90.12 90 GLU A C 1
ATOM 726 O O . GLU A 1 90 ? -8.299 -5.938 12.382 1.00 90.12 90 GLU A O 1
ATOM 731 N N . GLY A 1 91 ? -9.686 -7.320 11.281 1.00 80.00 91 GLY A N 1
ATOM 732 C CA . GLY A 1 91 ? -10.811 -7.154 12.202 1.00 80.00 91 GLY A CA 1
ATOM 7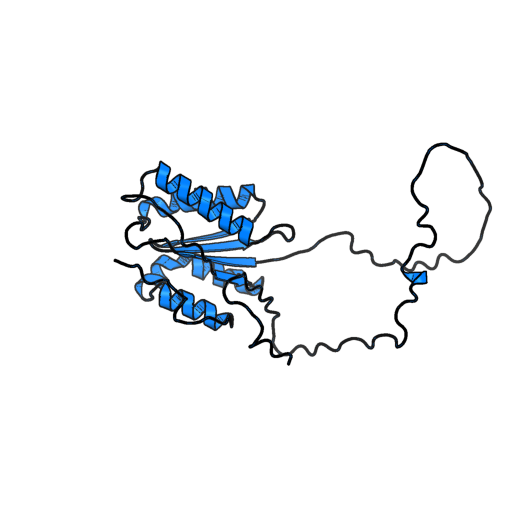33 C C . GLY A 1 91 ? -11.569 -5.827 12.046 1.00 80.00 91 GLY A C 1
ATOM 734 O O . GLY A 1 91 ? -11.024 -4.776 11.721 1.00 80.00 91 GLY A O 1
ATOM 735 N N . ARG A 1 92 ? -12.881 -5.861 12.303 1.00 66.31 92 ARG A N 1
ATOM 736 C CA . ARG A 1 92 ? -13.775 -4.695 12.140 1.00 66.31 92 ARG A CA 1
ATOM 737 C C . ARG A 1 92 ? -13.646 -3.637 13.241 1.00 66.31 92 ARG A C 1
ATOM 739 O O . ARG A 1 92 ? -14.156 -2.539 13.061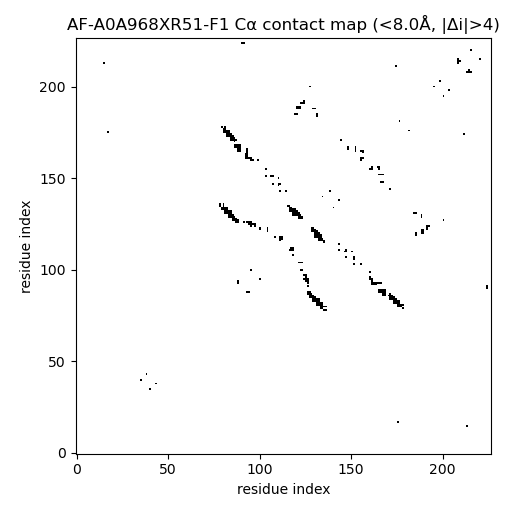 1.00 66.31 92 ARG A O 1
ATOM 746 N N . GLN A 1 93 ? -13.007 -3.950 14.369 1.00 64.12 93 GLN A N 1
ATOM 747 C CA . GLN A 1 93 ? -12.913 -3.042 15.524 1.00 64.12 93 GLN A CA 1
ATOM 748 C C . GLN A 1 93 ? -11.673 -2.130 15.503 1.00 64.12 93 GLN A C 1
ATOM 750 O O . GLN A 1 93 ? -11.551 -1.252 16.352 1.00 64.12 93 GLN A O 1
ATOM 755 N N . SER A 1 94 ? -10.771 -2.292 14.530 1.00 75.19 94 SER A N 1
ATOM 756 C CA . SER A 1 94 ? -9.491 -1.567 14.465 1.00 75.19 94 SER A CA 1
ATOM 757 C C . SER A 1 94 ? -9.434 -0.532 13.338 1.00 75.19 94 SER A C 1
ATOM 759 O O . SER A 1 94 ? -8.373 -0.287 12.767 1.00 75.19 94 SER A O 1
ATOM 761 N N . LEU A 1 95 ? -10.577 0.072 13.000 1.00 87.06 95 LEU A N 1
ATOM 762 C CA . LEU A 1 95 ? -10.666 1.051 11.917 1.00 87.06 95 LEU A CA 1
ATOM 763 C C . LEU A 1 95 ? -9.880 2.327 12.236 1.00 87.06 95 LEU A C 1
ATOM 765 O O . LEU A 1 95 ? -9.968 2.872 13.335 1.00 87.06 95 LEU A O 1
ATOM 769 N N . ILE A 1 96 ? -9.141 2.824 11.246 1.00 90.50 96 ILE A N 1
ATOM 770 C CA . ILE A 1 96 ? -8.336 4.040 11.370 1.00 90.50 96 ILE A CA 1
ATOM 771 C C . ILE A 1 96 ? -9.241 5.256 11.181 1.00 90.50 96 ILE A C 1
ATOM 773 O O . ILE A 1 96 ? -9.838 5.451 10.120 1.00 90.50 96 ILE A O 1
ATOM 777 N N . ALA A 1 97 ? -9.333 6.091 12.209 1.00 93.12 97 ALA A N 1
ATOM 778 C CA . ALA A 1 97 ? -10.140 7.297 12.152 1.00 93.12 97 ALA A CA 1
ATOM 779 C C . ALA A 1 97 ? -9.522 8.333 11.174 1.00 93.12 97 ALA A C 1
ATOM 781 O O . ALA A 1 97 ? -8.292 8.479 11.145 1.00 93.12 97 ALA A O 1
ATOM 782 N N . PRO A 1 98 ? -10.323 9.037 10.343 1.00 92.75 98 PRO A N 1
ATOM 783 C CA . PRO A 1 98 ? -9.812 9.928 9.294 1.00 92.75 98 PRO A CA 1
ATOM 784 C C . PRO A 1 98 ? -8.858 11.029 9.773 1.00 92.75 98 PRO A C 1
ATOM 786 O O . PRO A 1 98 ? -8.000 11.471 9.006 1.00 92.75 98 PRO A O 1
ATOM 789 N N . GLU A 1 99 ? -8.981 11.467 11.025 1.00 95.81 99 GLU A N 1
ATOM 790 C CA . GLU A 1 99 ? -8.088 12.438 11.660 1.00 95.81 99 GLU A CA 1
ATOM 791 C C . GLU A 1 99 ? -6.624 11.979 11.713 1.00 95.81 99 GLU A C 1
ATOM 793 O O . GLU A 1 99 ? -5.721 12.813 11.739 1.00 95.81 99 GLU A O 1
ATOM 798 N N . HIS A 1 100 ? -6.367 10.670 11.672 1.00 95.62 100 HIS A N 1
ATOM 799 C CA . HIS A 1 100 ? -5.022 10.099 11.739 1.00 95.62 100 HIS A CA 1
ATOM 800 C C . HIS A 1 100 ? -4.380 9.883 10.362 1.00 95.62 100 HIS A C 1
ATOM 802 O O . HIS A 1 100 ? -3.200 9.535 10.279 1.00 95.62 100 HIS A O 1
ATOM 808 N N . ASN A 1 101 ? -5.122 10.108 9.272 1.00 94.00 101 ASN A N 1
ATOM 809 C CA . ASN A 1 101 ? -4.678 9.791 7.913 1.00 94.00 101 ASN A CA 1
ATOM 810 C C . ASN A 1 101 ? -3.377 10.503 7.532 1.00 94.00 101 ASN A C 1
ATOM 812 O O . ASN A 1 101 ? -2.456 9.867 7.029 1.00 94.00 101 ASN A O 1
ATOM 816 N N . ASP A 1 102 ? -3.284 11.812 7.771 1.00 95.75 102 ASP A N 1
ATOM 817 C CA . ASP A 1 102 ? -2.104 12.596 7.393 1.00 95.75 102 ASP A CA 1
ATOM 818 C C . ASP A 1 102 ? -0.847 12.130 8.147 1.00 95.75 102 ASP A C 1
ATOM 820 O O . ASP A 1 102 ? 0.209 11.923 7.545 1.00 95.75 102 ASP A O 1
ATOM 824 N N . GLU A 1 103 ? -0.967 11.880 9.453 1.00 97.81 103 GLU A N 1
ATOM 825 C CA . GLU A 1 103 ? 0.148 11.404 10.275 1.00 97.81 103 GLU A CA 1
ATOM 826 C C . GLU A 1 103 ? 0.581 9.986 9.873 1.00 97.81 103 GLU A C 1
ATOM 828 O O . GLU A 1 103 ? 1.774 9.733 9.687 1.00 97.81 103 GLU A O 1
ATOM 833 N N . LEU A 1 104 ? -0.373 9.078 9.643 1.00 97.12 104 LEU A N 1
ATOM 834 C CA . LEU A 1 104 ? -0.089 7.724 9.171 1.00 97.12 104 LEU A CA 1
ATOM 835 C C . LEU A 1 104 ? 0.602 7.730 7.802 1.00 97.12 104 LEU A C 1
ATOM 837 O O . LEU A 1 104 ? 1.593 7.027 7.595 1.00 97.12 104 LEU A O 1
ATOM 841 N N . GLN A 1 105 ? 0.104 8.539 6.864 1.00 97.69 105 GLN A N 1
ATOM 842 C CA . GLN A 1 105 ? 0.669 8.642 5.520 1.00 97.69 105 GLN A CA 1
ATOM 843 C C . GLN A 1 105 ? 2.096 9.195 5.553 1.00 97.69 105 GLN A C 1
ATOM 845 O O . GLN A 1 105 ? 2.972 8.672 4.858 1.00 97.69 105 GLN A O 1
ATOM 850 N N . LYS A 1 106 ? 2.368 10.199 6.395 1.00 97.31 106 LYS A N 1
ATOM 851 C CA . LYS A 1 106 ? 3.725 10.721 6.627 1.00 97.31 106 LYS A CA 1
ATOM 852 C C . LYS A 1 106 ? 4.647 9.656 7.214 1.00 97.31 106 LYS A C 1
ATOM 854 O O . LYS A 1 106 ? 5.755 9.475 6.709 1.00 97.31 106 LYS A O 1
ATOM 859 N N . TYR A 1 107 ? 4.185 8.915 8.219 1.00 98.19 107 TYR A N 1
ATOM 860 C CA . TYR A 1 107 ? 4.964 7.846 8.840 1.00 98.19 107 TYR A CA 1
ATOM 861 C C . TYR A 1 107 ? 5.339 6.751 7.828 1.00 98.19 107 TYR A C 1
ATOM 863 O O . TYR A 1 107 ? 6.512 6.404 7.679 1.00 98.19 107 TYR A O 1
ATOM 871 N N . ILE A 1 108 ? 4.369 6.281 7.037 1.00 97.88 108 ILE A N 1
ATOM 872 C CA . ILE A 1 108 ? 4.598 5.281 5.983 1.00 97.88 108 ILE A CA 1
ATOM 873 C C . ILE A 1 108 ? 5.521 5.819 4.885 1.00 97.88 108 ILE A C 1
ATOM 875 O O . ILE A 1 108 ? 6.386 5.092 4.397 1.00 97.88 108 ILE A O 1
ATOM 879 N N . THR A 1 109 ? 5.405 7.101 4.531 1.00 97.06 109 THR A N 1
ATOM 880 C CA . THR A 1 109 ? 6.344 7.756 3.607 1.00 97.06 109 THR A CA 1
ATOM 881 C C . THR A 1 109 ? 7.781 7.667 4.121 1.00 97.06 109 THR A C 1
ATOM 883 O O . THR A 1 109 ? 8.692 7.394 3.335 1.00 97.06 109 THR A O 1
ATOM 886 N N . GLY A 1 110 ? 7.982 7.840 5.430 1.00 96.88 110 GLY A N 1
ATOM 887 C CA . GLY A 1 110 ? 9.272 7.661 6.094 1.00 96.88 110 GLY A CA 1
ATOM 888 C C . GLY A 1 110 ? 9.823 6.244 5.934 1.00 96.88 110 GLY A C 1
ATOM 889 O O . GLY A 1 110 ? 10.963 6.092 5.500 1.00 96.88 110 GLY A O 1
ATOM 890 N N . ILE A 1 111 ? 9.002 5.216 6.185 1.00 97.25 111 ILE A N 1
ATOM 891 C CA . ILE A 1 111 ? 9.391 3.802 6.017 1.00 97.25 111 ILE A CA 1
ATOM 892 C C . ILE A 1 111 ? 9.834 3.527 4.574 1.00 97.25 111 ILE A C 1
ATOM 894 O O . ILE A 1 111 ? 10.934 3.029 4.340 1.00 97.25 111 ILE A O 1
ATOM 898 N N . VAL A 1 112 ? 9.000 3.894 3.594 1.00 96.00 112 VAL A N 1
ATOM 899 C CA . VAL A 1 112 ? 9.271 3.648 2.166 1.00 96.00 112 VAL A CA 1
ATOM 900 C C . VAL A 1 112 ? 10.563 4.349 1.730 1.00 96.00 112 VAL A C 1
ATOM 902 O O . VAL A 1 112 ? 11.383 3.762 1.021 1.00 96.00 112 VAL A O 1
ATOM 905 N N . SER A 1 113 ? 10.773 5.585 2.191 1.00 92.94 113 SER A N 1
ATOM 906 C CA . SER A 1 113 ? 11.962 6.378 1.862 1.00 92.94 113 SER A CA 1
ATOM 907 C C . SER A 1 113 ? 13.230 5.832 2.524 1.00 92.94 113 SER A C 1
ATOM 909 O O . SER A 1 113 ? 14.281 5.805 1.885 1.00 92.94 113 SER A O 1
ATOM 911 N N . ALA A 1 114 ? 13.146 5.344 3.768 1.00 94.06 114 ALA A N 1
ATOM 912 C CA . ALA A 1 114 ? 14.266 4.713 4.472 1.00 94.06 114 ALA A CA 1
ATOM 913 C C . ALA A 1 114 ? 14.752 3.441 3.756 1.00 94.06 114 ALA A C 1
ATOM 915 O O . ALA A 1 114 ? 15.951 3.174 3.698 1.00 94.06 114 ALA A O 1
ATOM 916 N N . GLN A 1 115 ? 13.834 2.715 3.115 1.00 93.25 115 GLN A N 1
ATOM 917 C CA . GLN A 1 115 ? 14.140 1.570 2.252 1.00 93.25 115 GLN A CA 1
ATOM 918 C C . GLN A 1 115 ? 14.549 1.963 0.825 1.00 93.25 115 GLN A C 1
ATOM 920 O O . GLN A 1 115 ? 14.691 1.113 -0.051 1.00 93.25 115 GLN A O 1
ATOM 925 N N . LYS A 1 116 ? 14.773 3.260 0.575 1.00 93.44 116 LYS A N 1
ATOM 926 C CA . LYS A 1 116 ? 15.228 3.826 -0.705 1.00 93.44 116 LYS A CA 1
ATOM 927 C C . LYS A 1 116 ? 14.233 3.646 -1.858 1.00 93.44 116 LYS A C 1
ATOM 929 O O . LYS A 1 116 ? 14.580 3.887 -3.016 1.00 93.44 116 LYS A O 1
ATOM 934 N N . HIS A 1 117 ? 12.992 3.265 -1.571 1.00 94.56 117 HIS A N 1
ATOM 935 C CA . HIS A 1 117 ? 11.911 3.250 -2.547 1.00 94.56 117 HIS A CA 1
ATOM 936 C C . HIS A 1 117 ? 11.313 4.645 -2.717 1.00 94.56 117 HIS A C 1
ATOM 938 O O . HIS A 1 117 ? 11.399 5.498 -1.835 1.00 94.56 117 HIS A O 1
ATOM 944 N N . LYS A 1 118 ? 10.673 4.889 -3.864 1.00 92.94 118 LYS A N 1
ATOM 945 C CA . LYS A 1 118 ? 9.978 6.155 -4.108 1.00 92.94 118 LYS A CA 1
ATOM 946 C C . LYS A 1 118 ? 8.486 5.984 -3.877 1.00 92.94 118 LYS A C 1
ATOM 948 O O . LYS A 1 118 ? 7.820 5.347 -4.688 1.00 92.94 118 LYS A O 1
ATOM 953 N N . LEU A 1 119 ? 7.934 6.610 -2.843 1.00 96.69 119 LEU A N 1
ATOM 954 C CA . LEU A 1 119 ? 6.483 6.713 -2.710 1.00 96.69 119 LEU A CA 1
ATOM 955 C C . LEU A 1 119 ? 5.947 7.759 -3.701 1.00 96.69 119 LEU A C 1
ATOM 957 O O . LEU A 1 119 ? 6.381 8.909 -3.701 1.00 96.69 119 LEU A O 1
ATOM 961 N N . ILE A 1 120 ? 5.037 7.352 -4.586 1.00 97.00 120 ILE A N 1
ATOM 962 C CA . ILE A 1 120 ? 4.477 8.201 -5.651 1.00 97.00 120 ILE A CA 1
ATOM 963 C C . ILE A 1 120 ? 3.102 8.733 -5.248 1.00 97.00 120 ILE A C 1
ATOM 965 O O . ILE A 1 120 ? 2.787 9.899 -5.487 1.00 97.00 120 ILE A O 1
ATOM 969 N N . ALA A 1 121 ? 2.274 7.876 -4.657 1.00 97.00 121 ALA A N 1
ATOM 970 C CA . ALA A 1 121 ? 0.990 8.245 -4.086 1.00 97.00 121 ALA A CA 1
ATOM 971 C C . ALA A 1 121 ? 0.660 7.307 -2.927 1.00 97.00 121 ALA A C 1
ATOM 973 O O . ALA A 1 121 ? 1.043 6.138 -2.942 1.00 97.00 121 ALA A O 1
ATOM 974 N N . ILE A 1 122 ? -0.071 7.821 -1.950 1.00 97.94 122 ILE A N 1
ATOM 975 C CA . ILE A 1 122 ? -0.594 7.060 -0.824 1.00 97.94 122 ILE A CA 1
ATOM 976 C C . ILE A 1 122 ? -1.960 7.624 -0.470 1.00 97.94 122 ILE A C 1
ATOM 978 O O . ILE A 1 122 ? -2.194 8.824 -0.628 1.00 97.94 122 ILE A O 1
ATOM 982 N N . ASN A 1 123 ? -2.861 6.750 -0.050 1.00 96.06 123 ASN A N 1
ATOM 983 C CA . ASN A 1 123 ? -4.100 7.141 0.592 1.00 96.06 123 ASN A CA 1
ATOM 984 C C . ASN A 1 123 ? -4.627 5.975 1.425 1.00 96.06 123 ASN A C 1
ATOM 986 O O . ASN A 1 123 ? -4.373 4.814 1.096 1.00 96.06 123 ASN A O 1
ATOM 990 N N . ASN A 1 124 ? -5.383 6.280 2.468 1.00 94.31 124 ASN A N 1
ATOM 991 C CA . ASN A 1 124 ? -6.067 5.276 3.261 1.00 94.31 124 ASN A CA 1
ATOM 992 C C . ASN A 1 124 ? -7.520 5.654 3.521 1.00 94.31 124 ASN A C 1
ATOM 994 O O . ASN A 1 124 ? -7.908 6.825 3.556 1.00 94.31 124 ASN A O 1
ATOM 998 N N . LEU A 1 125 ? -8.296 4.602 3.708 1.00 92.25 125 LEU A N 1
ATOM 999 C CA . LEU A 1 125 ? -9.637 4.599 4.252 1.00 92.25 125 LEU A CA 1
ATOM 1000 C C . LEU A 1 125 ? -9.556 3.984 5.655 1.00 92.25 125 LEU A C 1
ATOM 1002 O O . LEU A 1 125 ? -8.483 3.513 6.055 1.00 92.25 125 LEU A O 1
ATOM 1006 N N . PRO A 1 126 ? -10.657 3.981 6.419 1.00 92.75 126 PRO A N 1
ATOM 1007 C CA . PRO A 1 126 ? -10.631 3.391 7.749 1.00 92.75 126 PRO A CA 1
ATOM 1008 C C . PRO A 1 126 ? -10.252 1.906 7.769 1.00 92.75 126 PRO A C 1
ATOM 1010 O O . PRO A 1 126 ? -9.667 1.445 8.743 1.00 92.75 126 PRO A O 1
ATOM 1013 N N . ASP A 1 127 ? -10.557 1.163 6.706 1.00 92.44 127 ASP A N 1
ATOM 1014 C CA . ASP A 1 127 ? -10.423 -0.294 6.624 1.00 92.44 127 ASP A CA 1
ATOM 1015 C C . ASP A 1 127 ? -9.303 -0.786 5.690 1.00 92.44 127 ASP A C 1
ATOM 1017 O O . ASP A 1 127 ? -8.974 -1.971 5.725 1.00 92.44 127 ASP A O 1
ATOM 1021 N N . HIS A 1 128 ? -8.686 0.072 4.872 1.00 94.69 128 HIS A N 1
ATOM 1022 C CA . HIS A 1 128 ? -7.613 -0.335 3.958 1.00 94.69 128 HIS A CA 1
ATOM 1023 C C . HIS A 1 128 ? -6.728 0.831 3.499 1.00 94.69 128 HIS A C 1
ATOM 1025 O O . HIS A 1 128 ? -7.053 2.010 3.655 1.00 94.69 128 HIS A O 1
ATOM 1031 N N . LEU A 1 129 ? -5.582 0.495 2.907 1.00 96.56 129 LEU A N 1
ATOM 1032 C CA . LEU A 1 129 ? -4.593 1.456 2.432 1.00 96.56 129 LEU A CA 1
ATOM 1033 C C . LEU A 1 129 ? -4.103 1.097 1.024 1.00 96.56 129 LEU A C 1
ATOM 1035 O O . LEU A 1 129 ? -3.838 -0.063 0.708 1.00 96.56 129 LEU A O 1
ATOM 1039 N N . HIS A 1 130 ? -3.954 2.128 0.190 1.00 98.19 130 HIS A N 1
ATOM 1040 C CA . HIS A 1 130 ? -3.331 2.057 -1.125 1.00 98.19 130 HIS A CA 1
ATOM 1041 C C . HIS A 1 130 ? -1.995 2.795 -1.131 1.00 98.19 130 HIS A C 1
ATOM 1043 O O . HIS A 1 130 ? -1.907 3.952 -0.714 1.00 98.19 130 HIS A O 1
ATOM 1049 N N . LEU A 1 131 ? -0.981 2.176 -1.731 1.00 98.06 131 LEU A N 1
ATOM 1050 C CA . LEU A 1 131 ? 0.272 2.831 -2.095 1.00 98.06 131 LEU A CA 1
ATOM 1051 C C . LEU A 1 131 ? 0.528 2.668 -3.586 1.00 98.06 131 LEU A C 1
ATOM 1053 O O . LEU A 1 131 ? 0.201 1.639 -4.161 1.00 98.06 131 LEU A O 1
ATOM 1057 N N . LEU A 1 132 ? 1.179 3.647 -4.199 1.00 98.12 132 LEU A N 1
ATOM 1058 C CA . LEU A 1 132 ? 1.848 3.505 -5.485 1.00 98.12 132 LEU A CA 1
ATOM 1059 C C . LEU A 1 132 ? 3.327 3.791 -5.273 1.00 98.12 132 LEU A C 1
ATOM 1061 O O . LEU A 1 132 ? 3.693 4.908 -4.900 1.00 98.12 132 LEU A O 1
ATOM 1065 N N . VAL A 1 133 ? 4.167 2.792 -5.519 1.00 97.12 133 VAL A N 1
ATOM 1066 C CA . VAL A 1 133 ? 5.609 2.861 -5.282 1.00 97.12 133 VAL A CA 1
ATOM 1067 C C . VAL A 1 133 ? 6.390 2.709 -6.583 1.00 97.12 133 VAL A C 1
ATOM 1069 O O . VAL A 1 133 ? 6.079 1.874 -7.430 1.00 97.12 133 VAL A O 1
ATOM 1072 N N . GLY A 1 134 ? 7.420 3.536 -6.736 1.00 95.38 134 GLY A N 1
ATOM 1073 C CA . GLY A 1 134 ? 8.546 3.278 -7.620 1.00 95.38 134 GLY A CA 1
ATOM 1074 C C . GLY A 1 134 ? 9.485 2.305 -6.919 1.00 95.38 134 GLY A C 1
ATOM 1075 O O . GLY A 1 134 ? 10.235 2.711 -6.024 1.00 95.38 134 GLY A O 1
ATOM 1076 N N . LEU A 1 135 ? 9.395 1.030 -7.289 1.00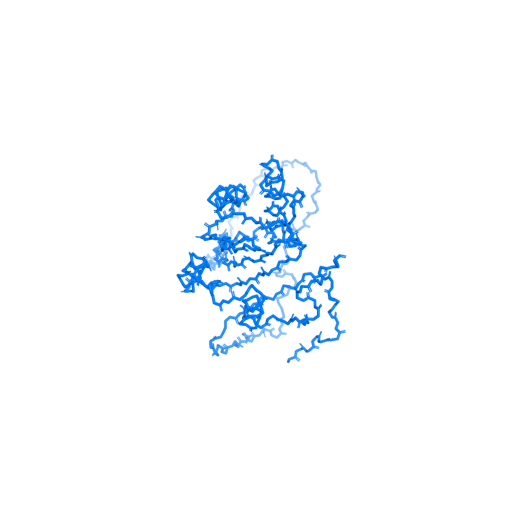 94.50 135 LEU A N 1
ATOM 1077 C CA . LEU A 1 135 ? 10.166 -0.042 -6.675 1.00 94.50 135 LEU A CA 1
ATOM 1078 C C . LEU A 1 135 ? 11.591 -0.044 -7.235 1.00 94.50 135 LEU A C 1
ATOM 1080 O O . LEU A 1 135 ? 11.810 0.195 -8.424 1.00 94.50 135 LEU A O 1
ATOM 1084 N N . ARG A 1 136 ? 12.563 -0.320 -6.367 1.00 88.75 136 ARG A N 1
ATOM 1085 C CA . ARG A 1 136 ? 13.935 -0.570 -6.799 1.00 88.75 136 ARG A CA 1
ATOM 1086 C C . ARG A 1 136 ? 14.067 -2.044 -7.196 1.00 88.75 136 ARG A C 1
ATOM 1088 O O . ARG A 1 136 ? 13.433 -2.880 -6.558 1.00 88.75 136 ARG A O 1
ATOM 1095 N N . PRO A 1 137 ? 14.878 -2.375 -8.209 1.00 87.25 137 PRO A N 1
ATOM 1096 C CA . PRO A 1 137 ? 15.011 -3.753 -8.680 1.00 87.25 137 PRO A CA 1
ATOM 1097 C C . PRO A 1 137 ? 15.734 -4.685 -7.694 1.00 87.25 137 PRO A C 1
ATOM 1099 O O . PRO A 1 137 ? 15.679 -5.895 -7.870 1.00 87.25 137 PRO A O 1
ATOM 1102 N N . ASP A 1 138 ? 16.417 -4.142 -6.686 1.00 86.50 138 ASP A N 1
ATOM 1103 C CA . ASP A 1 138 ? 17.238 -4.874 -5.717 1.00 86.50 138 ASP A CA 1
ATOM 1104 C C . ASP A 1 138 ? 16.500 -5.248 -4.420 1.00 86.50 138 ASP A C 1
ATOM 1106 O O . ASP A 1 138 ? 17.139 -5.726 -3.487 1.00 86.50 138 ASP A O 1
ATOM 1110 N N . ALA A 1 139 ? 15.179 -5.045 -4.343 1.00 85.50 139 ALA A N 1
ATOM 1111 C CA . ALA A 1 139 ? 14.388 -5.355 -3.151 1.00 85.50 139 ALA A CA 1
ATOM 1112 C C . ALA A 1 139 ? 13.149 -6.194 -3.476 1.00 85.50 139 ALA A C 1
ATOM 1114 O O . ALA A 1 139 ? 12.465 -5.974 -4.483 1.00 85.50 139 ALA A O 1
ATOM 1115 N N . ALA A 1 140 ? 12.813 -7.123 -2.580 1.00 93.06 140 ALA A N 1
ATOM 1116 C CA . ALA A 1 140 ? 11.585 -7.890 -2.687 1.00 93.06 140 ALA A CA 1
ATOM 1117 C C . ALA A 1 140 ? 10.384 -7.041 -2.250 1.00 93.06 140 ALA A C 1
ATOM 1119 O O . ALA A 1 140 ? 10.347 -6.495 -1.147 1.00 93.06 140 ALA A O 1
ATOM 1120 N N . LEU A 1 141 ? 9.342 -6.991 -3.086 1.00 95.31 141 LEU A N 1
ATOM 1121 C CA . LEU A 1 141 ? 8.108 -6.269 -2.762 1.00 95.31 141 LEU A CA 1
ATOM 1122 C C . LEU A 1 141 ? 7.508 -6.719 -1.421 1.00 95.31 141 LEU A C 1
ATOM 1124 O O . LEU A 1 141 ? 7.012 -5.898 -0.657 1.00 95.31 141 LEU A O 1
ATOM 1128 N N . SER A 1 142 ? 7.562 -8.017 -1.120 1.00 95.44 142 SER A N 1
ATOM 1129 C CA . SER A 1 142 ? 7.023 -8.556 0.127 1.00 95.44 142 SER A CA 1
ATOM 1130 C C . SER A 1 142 ? 7.757 -8.073 1.373 1.00 95.44 142 SER A C 1
ATOM 1132 O O . SER A 1 142 ? 7.125 -7.955 2.417 1.00 95.44 142 SER A O 1
ATOM 1134 N N . GLU A 1 143 ? 9.057 -7.784 1.281 1.00 95.38 143 GLU A N 1
ATOM 1135 C CA . GLU A 1 143 ? 9.818 -7.224 2.403 1.00 95.38 143 GLU A CA 1
ATOM 1136 C C . GLU A 1 143 ? 9.381 -5.787 2.674 1.00 95.38 143 GLU A C 1
ATOM 1138 O O . GLU A 1 143 ? 9.025 -5.468 3.805 1.00 95.38 143 GLU A O 1
ATOM 1143 N N . LEU A 1 144 ? 9.262 -4.972 1.619 1.00 96.75 144 LEU A N 1
ATOM 1144 C CA . LEU A 1 144 ? 8.719 -3.617 1.726 1.00 96.75 144 LEU A CA 1
ATOM 1145 C C . LEU A 1 144 ? 7.325 -3.621 2.366 1.00 96.75 144 LEU A C 1
ATOM 1147 O O . LEU A 1 144 ? 7.061 -2.863 3.299 1.00 96.75 144 LEU A O 1
ATOM 1151 N N . VAL A 1 145 ? 6.419 -4.484 1.895 1.00 98.06 145 VAL A N 1
ATOM 1152 C CA . VAL A 1 145 ? 5.056 -4.554 2.442 1.00 98.06 145 VAL A CA 1
ATOM 1153 C C . VAL A 1 145 ? 5.052 -5.047 3.888 1.00 98.06 145 VAL A C 1
ATOM 1155 O O . VAL A 1 145 ? 4.327 -4.483 4.709 1.00 98.06 145 VAL A O 1
ATOM 1158 N N . ARG A 1 146 ? 5.864 -6.057 4.226 1.00 97.50 146 ARG A N 1
ATOM 1159 C CA . ARG A 1 146 ? 6.006 -6.547 5.603 1.00 97.50 146 ARG A CA 1
ATOM 1160 C C . ARG A 1 146 ? 6.447 -5.424 6.532 1.00 97.50 146 ARG A C 1
ATOM 1162 O O . ARG A 1 146 ? 5.837 -5.232 7.580 1.00 97.50 146 ARG A O 1
ATOM 1169 N N . ASP A 1 147 ? 7.465 -4.674 6.139 1.00 97.50 147 ASP A N 1
ATOM 1170 C CA . ASP A 1 147 ? 8.047 -3.644 6.987 1.00 97.50 147 ASP A CA 1
ATOM 1171 C C . ASP A 1 147 ? 7.109 -2.437 7.118 1.00 97.50 147 ASP A C 1
ATOM 1173 O O . ASP A 1 147 ? 6.955 -1.909 8.220 1.00 97.50 147 ASP A O 1
ATOM 1177 N N . ILE A 1 148 ? 6.401 -2.048 6.049 1.00 98.38 148 ILE A N 1
ATOM 1178 C CA . ILE A 1 148 ? 5.319 -1.056 6.135 1.00 98.38 148 ILE A CA 1
ATOM 1179 C C . ILE A 1 148 ? 4.278 -1.517 7.152 1.00 98.38 148 ILE A C 1
ATOM 1181 O O . ILE A 1 148 ? 3.952 -0.760 8.067 1.00 98.38 148 ILE A O 1
ATOM 1185 N N . LYS A 1 149 ? 3.763 -2.745 7.016 1.00 98.19 149 LYS A N 1
ATOM 1186 C CA . LYS A 1 149 ? 2.707 -3.265 7.889 1.00 98.19 149 LYS A CA 1
ATOM 1187 C C . LYS A 1 149 ? 3.162 -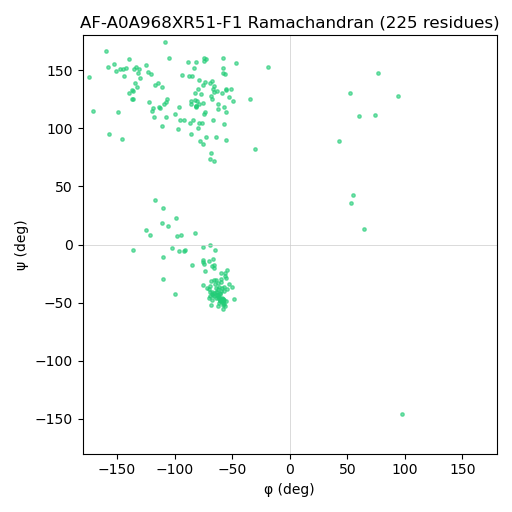3.338 9.345 1.00 98.19 149 LYS A C 1
ATOM 1189 O O . LYS A 1 149 ? 2.477 -2.802 10.210 1.00 98.19 149 LYS A O 1
ATOM 1194 N N . ALA A 1 150 ? 4.318 -3.940 9.612 1.00 97.88 150 ALA A N 1
ATOM 1195 C CA . ALA A 1 150 ? 4.824 -4.144 10.965 1.00 97.88 150 ALA A CA 1
ATOM 1196 C C . ALA A 1 150 ? 5.071 -2.815 11.695 1.00 97.88 150 ALA A C 1
ATOM 1198 O O . ALA A 1 150 ? 4.518 -2.595 12.773 1.00 97.88 150 ALA A O 1
ATOM 1199 N N . ASN A 1 151 ? 5.831 -1.902 11.080 1.00 98.38 151 ASN A N 1
ATOM 1200 C CA . ASN A 1 151 ? 6.187 -0.634 11.718 1.00 98.38 151 ASN A CA 1
ATOM 1201 C C . ASN A 1 151 ? 4.966 0.283 11.868 1.00 98.38 151 ASN A C 1
ATOM 1203 O O . ASN A 1 151 ? 4.782 0.899 12.913 1.00 98.38 151 ASN A O 1
ATOM 1207 N N . SER A 1 152 ? 4.086 0.356 10.861 1.00 98.00 152 SER A N 1
ATOM 1208 C CA . SER A 1 152 ? 2.871 1.176 10.983 1.00 98.00 152 SER A CA 1
ATOM 1209 C C . SER A 1 152 ? 1.875 0.602 11.990 1.00 98.00 152 SER A C 1
ATOM 1211 O O . SER A 1 152 ? 1.269 1.370 12.729 1.00 98.00 152 SER A O 1
ATOM 1213 N N . SER A 1 153 ? 1.740 -0.726 12.097 1.00 97.50 153 SER A N 1
ATOM 1214 C CA . SER A 1 153 ? 0.933 -1.331 13.161 1.00 97.50 153 SER A CA 1
ATOM 1215 C C . SER A 1 153 ? 1.489 -1.009 14.543 1.00 97.50 153 SER A C 1
ATOM 1217 O O . SER A 1 153 ? 0.722 -0.654 15.434 1.00 97.50 153 SER A O 1
ATOM 1219 N N . GLN A 1 154 ? 2.807 -1.099 14.735 1.00 97.94 154 GLN A N 1
ATOM 1220 C CA . GLN A 1 154 ? 3.438 -0.704 15.993 1.00 97.94 154 GLN A CA 1
ATOM 1221 C C . GLN A 1 154 ? 3.139 0.765 16.321 1.00 97.94 154 GLN A C 1
ATOM 1223 O O . GLN A 1 154 ? 2.633 1.053 17.401 1.00 97.94 154 GLN A O 1
ATOM 1228 N N . PHE A 1 155 ? 3.355 1.667 15.365 1.00 98.19 155 PHE A N 1
ATOM 1229 C CA . PHE A 1 155 ? 3.112 3.098 15.530 1.00 98.19 155 PHE A CA 1
ATOM 1230 C C . PHE A 1 155 ? 1.661 3.427 15.919 1.00 98.19 155 PHE A C 1
ATOM 1232 O O . PHE A 1 155 ? 1.429 4.166 16.875 1.00 98.19 155 PHE A O 1
ATOM 1239 N N . ILE A 1 156 ? 0.677 2.833 15.232 1.00 96.75 156 ILE A N 1
ATOM 1240 C CA . ILE A 1 156 ? -0.755 3.018 15.529 1.00 96.75 156 ILE A CA 1
ATOM 1241 C C . ILE A 1 156 ? -1.086 2.544 16.954 1.00 96.75 156 ILE A C 1
ATOM 1243 O O . ILE A 1 156 ? -1.817 3.218 17.685 1.00 96.75 156 ILE A O 1
ATOM 1247 N N . ASN A 1 157 ? -0.533 1.399 17.365 1.00 96.75 157 ASN A N 1
ATOM 1248 C CA . ASN A 1 157 ? -0.741 0.840 18.700 1.00 96.75 157 ASN A CA 1
ATOM 1249 C C . ASN A 1 157 ? -0.100 1.697 19.801 1.00 96.75 157 ASN A C 1
ATOM 1251 O O . ASN A 1 157 ? -0.729 1.947 20.827 1.00 96.75 157 ASN A O 1
ATOM 1255 N N . GLU A 1 158 ? 1.123 2.184 19.588 1.00 97.25 158 GLU A N 1
ATOM 1256 C CA . GLU A 1 158 ? 1.817 3.078 20.525 1.00 97.25 158 GLU A CA 1
ATOM 1257 C C . GLU A 1 158 ? 1.061 4.397 20.713 1.00 97.25 158 GLU A C 1
ATOM 1259 O O . GLU A 1 158 ? 0.952 4.906 21.829 1.00 97.25 158 GLU A O 1
ATOM 1264 N N . LYS A 1 159 ? 0.474 4.915 19.630 1.00 96.81 159 LYS A N 1
ATOM 1265 C CA . LYS A 1 159 ? -0.370 6.112 19.642 1.00 96.81 159 LYS A CA 1
ATOM 1266 C C . LYS A 1 159 ? -1.768 5.886 20.222 1.00 96.81 159 LYS A C 1
ATOM 1268 O O . LYS A 1 159 ? -2.451 6.864 20.517 1.00 96.81 159 LYS A O 1
ATOM 1273 N N . ARG A 1 160 ? -2.185 4.627 20.404 1.00 95.38 160 ARG A N 1
ATOM 1274 C CA . ARG A 1 160 ? -3.507 4.224 20.916 1.00 95.38 160 ARG A CA 1
ATOM 1275 C C . ARG A 1 160 ? -4.676 4.812 20.115 1.00 95.38 160 ARG A C 1
ATOM 1277 O O . ARG A 1 160 ? -5.662 5.261 20.689 1.00 95.38 160 ARG A O 1
ATOM 1284 N N . TRP A 1 161 ? -4.566 4.811 18.787 1.00 94.56 161 TRP A N 1
ATOM 1285 C CA . TRP A 1 161 ? -5.612 5.346 17.902 1.00 94.56 161 TRP A CA 1
ATOM 1286 C C . TRP A 1 161 ? -6.854 4.459 17.776 1.00 94.56 161 TRP A C 1
ATOM 1288 O O . TRP A 1 161 ? -7.888 4.923 17.307 1.00 94.56 161 TRP A O 1
ATOM 1298 N N . VAL A 1 162 ? -6.767 3.188 18.170 1.00 91.19 162 VAL A N 1
ATOM 1299 C CA . VAL A 1 162 ? -7.890 2.244 18.113 1.00 91.19 162 VAL A CA 1
ATOM 1300 C C . VAL A 1 162 ? -8.149 1.629 19.481 1.00 91.19 162 VAL A C 1
ATOM 1302 O O . VAL A 1 162 ? -7.243 1.510 20.309 1.00 91.19 162 VAL A O 1
ATOM 1305 N N . LEU A 1 163 ? -9.391 1.203 19.711 1.00 84.50 163 LEU A N 1
ATOM 1306 C CA . LEU A 1 163 ? -9.746 0.417 20.886 1.00 84.50 163 LEU A CA 1
ATOM 1307 C C . LEU A 1 163 ? -9.216 -1.011 20.696 1.00 84.50 163 LEU A C 1
ATOM 1309 O O . LEU A 1 163 ? -9.670 -1.743 19.821 1.00 84.50 163 LEU A O 1
ATOM 1313 N N . GLY A 1 164 ? -8.230 -1.394 21.505 1.00 88.25 164 GLY A N 1
ATOM 1314 C CA . GLY A 1 164 ? -7.578 -2.701 21.422 1.00 88.25 164 GLY A CA 1
ATOM 1315 C C . GLY A 1 164 ? -6.264 -2.661 20.645 1.00 88.25 164 GLY A C 1
ATOM 1316 O O . GLY A 1 164 ? -5.509 -1.694 20.735 1.00 88.25 164 GLY A O 1
ATOM 1317 N N . ARG A 1 165 ? -5.961 -3.749 19.929 1.00 90.94 165 ARG A N 1
ATOM 1318 C CA . ARG A 1 165 ? -4.710 -3.910 19.183 1.00 90.94 165 ARG A CA 1
ATOM 1319 C C . ARG A 1 165 ? -4.977 -3.842 17.687 1.00 90.94 165 ARG A C 1
ATOM 1321 O O . ARG A 1 165 ? -5.702 -4.667 17.151 1.00 90.94 165 ARG A O 1
ATOM 1328 N N . PHE A 1 166 ? -4.339 -2.888 17.028 1.00 95.12 166 PHE A N 1
ATOM 1329 C CA . PHE A 1 166 ? -4.322 -2.761 15.583 1.00 95.12 166 PHE A CA 1
ATOM 1330 C C . PHE A 1 166 ? -3.389 -3.795 14.941 1.00 95.12 166 PHE A C 1
ATOM 1332 O O . PHE A 1 166 ? -2.238 -3.956 15.368 1.00 95.12 166 PHE A O 1
ATOM 1339 N N . SER A 1 167 ? -3.848 -4.406 13.853 1.00 94.56 167 SER A N 1
ATOM 1340 C CA . SER A 1 167 ? -3.017 -5.144 12.900 1.00 94.56 167 SER A CA 1
ATOM 1341 C C . SER A 1 167 ? -3.550 -4.982 11.479 1.00 94.56 167 SER A C 1
ATOM 1343 O O . SER A 1 167 ? -4.748 -4.814 11.264 1.00 94.56 167 SER A O 1
ATOM 1345 N N . TRP A 1 168 ? -2.659 -5.054 10.494 1.00 95.38 168 TRP A N 1
ATOM 1346 C CA . TRP A 1 168 ? -3.045 -5.263 9.098 1.00 95.38 168 TRP A CA 1
ATOM 1347 C C . TRP A 1 168 ? -3.256 -6.751 8.831 1.00 95.38 168 TRP A C 1
ATOM 1349 O O . TRP A 1 168 ? -2.563 -7.572 9.428 1.00 95.38 168 TRP A O 1
ATOM 1359 N N . GLN A 1 169 ? -4.120 -7.083 7.872 1.00 92.62 169 GLN A N 1
ATOM 1360 C CA . GLN A 1 169 ? -4.262 -8.454 7.388 1.00 92.62 169 GLN A CA 1
ATOM 1361 C C . GLN A 1 169 ? -2.937 -8.991 6.849 1.00 92.62 169 GLN A C 1
ATOM 1363 O O . GLN A 1 169 ? -2.115 -8.239 6.319 1.00 92.62 169 GLN A O 1
ATOM 1368 N N . GLU A 1 170 ? -2.750 -10.307 6.913 1.00 91.00 170 GLU A N 1
ATOM 1369 C CA . GLU A 1 170 ? -1.558 -10.991 6.398 1.00 91.00 170 GLU A CA 1
ATOM 1370 C C . GLU A 1 170 ? -1.336 -10.713 4.895 1.00 91.00 170 GLU A C 1
ATOM 1372 O O . GLU A 1 170 ? -0.269 -10.248 4.477 1.00 91.00 170 GLU A O 1
ATOM 1377 N N . GLY A 1 171 ? -2.378 -10.912 4.081 1.00 91.81 171 GLY A N 1
ATOM 1378 C CA . GLY A 1 171 ? -2.332 -10.786 2.622 1.00 91.81 171 GLY A CA 1
ATOM 1379 C C . GLY A 1 171 ? -2.237 -9.347 2.100 1.00 91.81 171 GLY A C 1
ATOM 1380 O O . GLY A 1 171 ? -2.552 -8.377 2.791 1.00 91.81 171 GLY A O 1
ATOM 1381 N N . PHE A 1 172 ? -1.782 -9.189 0.857 1.00 95.19 172 PHE A N 1
ATOM 1382 C CA . PHE A 1 172 ? -1.819 -7.920 0.124 1.00 95.19 172 PHE A CA 1
ATOM 1383 C C . PHE A 1 172 ? -2.014 -8.170 -1.375 1.00 95.19 172 PHE A C 1
ATOM 1385 O O . PHE A 1 172 ? -1.573 -9.192 -1.899 1.00 95.19 172 PHE A O 1
ATOM 1392 N N . GLY A 1 173 ? -2.639 -7.217 -2.062 1.00 95.25 173 GLY A N 1
ATOM 1393 C CA . GLY A 1 173 ? -2.675 -7.149 -3.519 1.00 95.25 173 GLY A CA 1
ATOM 1394 C C . GLY A 1 173 ? -1.553 -6.268 -4.056 1.00 95.25 173 GLY A C 1
ATOM 1395 O O . GLY A 1 173 ? -1.185 -5.265 -3.436 1.00 95.25 173 GLY A O 1
ATOM 1396 N N . ALA A 1 174 ? -1.019 -6.630 -5.220 1.00 96.81 174 ALA A N 1
ATOM 1397 C CA . ALA A 1 174 ? 0.015 -5.873 -5.909 1.00 96.81 174 ALA A CA 1
ATOM 1398 C C . ALA A 1 174 ? -0.239 -5.846 -7.418 1.00 96.81 174 ALA A C 1
ATOM 1400 O O . ALA A 1 174 ? -0.450 -6.888 -8.032 1.00 96.81 174 ALA A O 1
ATOM 1401 N N . PHE A 1 175 ? -0.185 -4.655 -8.014 1.00 95.62 175 PHE A N 1
ATOM 1402 C CA . PHE A 1 175 ? -0.563 -4.437 -9.408 1.00 95.62 175 PHE A CA 1
ATOM 1403 C C . PHE A 1 175 ? 0.448 -3.533 -10.114 1.00 95.62 175 PHE A C 1
ATOM 1405 O O . PHE A 1 175 ? 0.739 -2.429 -9.649 1.00 95.62 175 PHE A O 1
ATOM 1412 N N . SER A 1 176 ? 1.002 -3.986 -11.238 1.00 95.19 176 SER A N 1
ATOM 1413 C CA . SER A 1 176 ? 2.025 -3.245 -11.983 1.00 95.19 176 SER A CA 1
ATOM 1414 C C . SER A 1 176 ? 1.431 -2.261 -12.989 1.00 95.19 176 SER A C 1
ATOM 1416 O O . SER A 1 176 ? 0.445 -2.567 -13.654 1.00 95.19 176 SER A O 1
ATOM 1418 N N . TYR A 1 177 ? 2.081 -1.112 -13.179 1.00 91.12 177 TYR A N 1
ATOM 1419 C CA . TYR A 1 177 ? 1.641 -0.084 -14.125 1.00 91.12 177 TYR A CA 1
ATOM 1420 C C . TYR A 1 177 ? 2.767 0.422 -15.027 1.00 91.12 177 TYR A C 1
ATOM 1422 O O . TYR A 1 177 ? 3.914 0.573 -14.608 1.00 91.12 177 TYR A O 1
ATOM 1430 N N . SER A 1 178 ? 2.421 0.786 -16.265 1.00 88.94 178 SER A N 1
ATOM 1431 C CA . SER A 1 178 ? 3.319 1.555 -17.134 1.00 88.94 178 SER A CA 1
ATOM 1432 C C . SER A 1 178 ? 3.413 3.020 -16.706 1.00 88.94 178 SER A C 1
ATOM 1434 O O . SER A 1 178 ? 2.502 3.591 -16.099 1.00 88.94 178 SER A O 1
ATOM 1436 N N . ARG A 1 179 ? 4.478 3.690 -17.160 1.00 87.69 179 ARG A N 1
ATOM 1437 C CA . ARG A 1 179 ? 4.658 5.141 -17.022 1.00 87.69 179 ARG A CA 1
ATOM 1438 C C . ARG A 1 179 ? 3.477 5.968 -17.538 1.00 87.69 179 ARG A C 1
ATOM 1440 O O . ARG A 1 179 ? 3.200 7.029 -16.971 1.00 87.69 179 ARG A O 1
ATOM 1447 N N . SER A 1 180 ? 2.811 5.502 -18.596 1.00 90.06 180 SER A N 1
ATOM 1448 C CA . SER A 1 180 ? 1.669 6.189 -19.217 1.00 90.06 180 SER A CA 1
ATOM 1449 C C . SER A 1 180 ? 0.434 6.209 -18.306 1.00 90.06 180 SER A C 1
ATOM 1451 O O . SER A 1 180 ? -0.319 7.181 -18.294 1.00 90.06 180 SER A O 1
ATOM 1453 N N . GLN A 1 181 ? 0.270 5.180 -17.470 1.00 90.19 181 GLN A N 1
ATOM 1454 C CA . GLN A 1 181 ? -0.885 5.018 -16.588 1.00 90.19 181 GLN A CA 1
ATOM 1455 C C . GLN A 1 181 ? -0.740 5.779 -15.266 1.00 90.19 181 GLN A C 1
ATOM 1457 O O . GLN A 1 181 ? -1.748 6.050 -14.615 1.00 90.19 181 GLN A O 1
ATOM 1462 N N . LEU A 1 182 ? 0.479 6.180 -14.879 1.00 88.38 182 LEU A N 1
ATOM 1463 C CA . LEU A 1 182 ? 0.754 6.814 -13.582 1.00 88.38 182 LEU A CA 1
ATOM 1464 C C . LEU A 1 182 ? -0.202 7.955 -13.243 1.00 88.38 182 LEU A C 1
ATOM 1466 O O . LEU A 1 182 ? -0.715 8.008 -12.132 1.00 88.38 182 LEU A O 1
ATOM 1470 N N . GLY A 1 183 ? -0.459 8.862 -14.188 1.00 88.62 183 GLY A N 1
ATOM 1471 C CA . GLY A 1 183 ? -1.337 10.003 -13.934 1.00 88.62 183 GLY A CA 1
ATOM 1472 C C . GLY A 1 183 ? -2.747 9.573 -13.524 1.00 88.62 183 GLY A C 1
ATOM 1473 O O . GLY A 1 183 ? -3.328 10.161 -12.613 1.00 88.62 183 GLY A O 1
ATOM 1474 N N . ALA A 1 184 ? -3.283 8.526 -14.156 1.00 92.88 184 ALA A N 1
ATOM 1475 C CA . ALA A 1 184 ? -4.593 7.981 -13.822 1.00 92.88 184 ALA A CA 1
ATOM 1476 C C . ALA A 1 184 ? -4.587 7.286 -12.453 1.00 92.88 184 ALA A C 1
ATOM 1478 O O . ALA A 1 184 ? -5.478 7.542 -11.649 1.00 92.88 184 ALA A O 1
ATOM 1479 N N . VAL A 1 185 ? -3.562 6.483 -12.155 1.00 92.81 185 VAL A N 1
ATOM 1480 C CA . VAL A 1 185 ? -3.453 5.754 -10.878 1.00 92.81 185 VAL A CA 1
ATOM 1481 C C . VAL A 1 185 ? -3.241 6.704 -9.699 1.00 92.81 185 VAL A C 1
ATOM 1483 O O . VAL A 1 185 ? -3.868 6.546 -8.658 1.00 92.81 185 VAL A O 1
ATOM 1486 N N . ILE A 1 186 ? -2.418 7.743 -9.865 1.00 92.06 186 ILE A N 1
ATOM 1487 C CA . ILE A 1 186 ? -2.223 8.779 -8.841 1.00 92.06 186 ILE A CA 1
ATOM 1488 C C . ILE A 1 186 ? -3.549 9.476 -8.536 1.00 92.06 186 ILE A C 1
ATOM 1490 O O . ILE A 1 186 ? -3.894 9.658 -7.371 1.00 92.06 186 ILE A O 1
ATOM 1494 N N . ARG A 1 187 ? -4.306 9.865 -9.573 1.00 94.12 187 ARG A N 1
ATOM 1495 C CA . ARG A 1 187 ? -5.626 10.481 -9.385 1.00 94.12 187 ARG A CA 1
ATOM 1496 C C . ARG A 1 187 ? -6.603 9.526 -8.715 1.00 94.12 187 ARG A C 1
ATOM 1498 O O . ARG A 1 187 ? -7.346 9.969 -7.851 1.00 94.12 187 ARG A O 1
ATOM 1505 N N . TYR A 1 188 ? -6.592 8.255 -9.099 1.00 91.94 188 TYR A N 1
ATOM 1506 C CA . TYR A 1 188 ? -7.418 7.223 -8.485 1.00 91.94 188 TYR A CA 1
ATOM 1507 C C . TYR A 1 188 ? -7.142 7.113 -6.979 1.00 91.94 188 TYR A C 1
ATOM 1509 O O . TYR A 1 188 ? -8.039 7.368 -6.182 1.00 91.94 188 TYR A O 1
ATOM 1517 N N . ILE A 1 189 ? -5.880 6.900 -6.589 1.00 92.00 189 ILE A N 1
ATOM 1518 C CA . ILE A 1 189 ? -5.472 6.781 -5.180 1.00 92.00 189 ILE A CA 1
ATOM 1519 C C . ILE A 1 189 ? -5.825 8.047 -4.390 1.00 92.00 189 ILE A C 1
ATOM 1521 O O . ILE A 1 189 ? -6.415 7.965 -3.317 1.00 92.00 189 ILE A O 1
ATOM 1525 N N . LYS A 1 190 ? -5.536 9.240 -4.921 1.00 90.62 190 LYS A N 1
ATOM 1526 C CA . LYS A 1 190 ? -5.825 10.507 -4.225 1.00 90.62 190 LYS A CA 1
ATOM 1527 C C . LYS A 1 190 ? -7.317 10.790 -4.022 1.00 90.62 190 LYS A C 1
ATOM 1529 O O . LYS A 1 190 ? -7.652 11.613 -3.181 1.00 90.62 190 LYS A O 1
ATOM 1534 N N . ASN A 1 191 ? -8.205 10.156 -4.788 1.00 90.75 191 ASN A N 1
ATOM 1535 C CA . ASN A 1 191 ? -9.651 10.381 -4.708 1.00 90.75 191 ASN A CA 1
ATOM 1536 C C . ASN A 1 191 ? -10.404 9.231 -4.021 1.00 90.75 191 ASN A C 1
ATOM 1538 O O . ASN A 1 191 ? -11.630 9.169 -4.133 1.00 90.75 191 ASN A O 1
ATOM 1542 N N . GLN A 1 192 ? -9.710 8.347 -3.300 1.00 88.06 192 GLN A N 1
ATOM 1543 C CA . GLN A 1 192 ? -10.335 7.158 -2.724 1.00 88.06 192 GLN A CA 1
ATOM 1544 C C . GLN A 1 192 ? -11.496 7.450 -1.768 1.00 88.06 192 GLN A C 1
ATOM 1546 O O . GLN A 1 192 ? -12.526 6.787 -1.842 1.00 88.06 192 GLN A O 1
ATOM 1551 N N . GLN A 1 193 ? -11.424 8.507 -0.955 1.00 85.88 193 GLN A N 1
ATOM 1552 C CA . GLN A 1 193 ? -12.545 8.895 -0.087 1.00 85.88 193 GLN A CA 1
ATOM 1553 C C . GLN A 1 193 ? -13.833 9.161 -0.883 1.00 85.88 193 GLN A C 1
ATOM 1555 O O . GLN A 1 193 ? -14.923 8.807 -0.443 1.00 85.88 193 GLN A O 1
ATOM 1560 N N . LYS A 1 194 ? -13.721 9.747 -2.083 1.00 85.00 194 LYS A N 1
ATOM 1561 C CA . LYS A 1 194 ? -14.874 9.973 -2.970 1.00 85.00 194 LYS A CA 1
ATOM 1562 C C . LYS A 1 194 ? -15.335 8.682 -3.643 1.00 85.00 194 LYS A C 1
ATOM 1564 O O . LYS A 1 194 ? -16.528 8.518 -3.876 1.00 85.00 194 LYS A O 1
ATOM 1569 N N . HIS A 1 195 ? -14.406 7.787 -3.974 1.00 80.31 195 HIS A N 1
ATOM 1570 C CA . HIS A 1 195 ? -14.709 6.492 -4.584 1.00 80.31 195 HIS A CA 1
ATOM 1571 C C . HIS A 1 195 ? -15.534 5.607 -3.639 1.00 80.31 195 HIS A C 1
ATOM 1573 O O . HIS A 1 195 ? -16.591 5.099 -4.024 1.00 80.31 195 HIS A O 1
ATOM 1579 N N . HIS A 1 196 ? -15.124 5.536 -2.371 1.00 85.81 196 HIS A N 1
ATOM 1580 C CA . HIS A 1 196 ? -15.796 4.745 -1.341 1.00 85.81 196 HIS A CA 1
ATOM 1581 C C . HIS A 1 196 ? -17.103 5.342 -0.820 1.00 85.81 196 HIS A C 1
ATOM 1583 O O . HIS A 1 196 ? -17.819 4.683 -0.075 1.00 85.81 196 HIS A O 1
ATOM 1589 N N . ALA A 1 197 ? -17.500 6.527 -1.293 1.00 81.25 197 ALA A N 1
ATOM 1590 C CA . ALA A 1 197 ? -18.863 7.014 -1.090 1.00 81.25 197 ALA A CA 1
ATOM 1591 C C . ALA A 1 197 ? -19.914 6.151 -1.822 1.00 81.25 197 ALA A C 1
ATOM 1593 O O . ALA A 1 197 ? -21.103 6.265 -1.539 1.00 81.25 197 ALA A O 1
ATOM 1594 N N . ARG A 1 198 ? -19.499 5.339 -2.809 1.00 82.56 198 ARG A N 1
ATOM 1595 C CA . ARG A 1 198 ? -20.403 4.549 -3.666 1.00 82.56 198 ARG A CA 1
ATOM 1596 C C . ARG A 1 198 ? -19.951 3.109 -3.912 1.00 82.56 198 ARG A C 1
ATOM 1598 O O . ARG A 1 198 ? -20.671 2.376 -4.583 1.00 82.56 198 ARG A O 1
ATOM 1605 N N . LYS A 1 199 ? -18.767 2.716 -3.438 1.00 80.88 199 LYS A N 1
ATOM 1606 C CA . LYS A 1 199 ? -18.182 1.398 -3.704 1.00 80.88 199 LYS A CA 1
ATOM 1607 C C . LYS A 1 199 ? -17.557 0.817 -2.440 1.00 80.88 199 LYS A C 1
ATOM 1609 O O . LYS A 1 199 ? -16.817 1.514 -1.748 1.00 80.88 199 LYS A O 1
ATOM 1614 N N . SER A 1 200 ? -17.842 -0.448 -2.142 1.00 89.06 200 SER A N 1
ATOM 1615 C CA . SER A 1 200 ? -17.200 -1.135 -1.020 1.00 89.06 200 SER A CA 1
ATOM 1616 C C . SER A 1 200 ? -15.750 -1.500 -1.356 1.00 89.06 200 SER A C 1
ATOM 1618 O O . SER A 1 200 ? -15.387 -1.616 -2.529 1.00 89.06 200 SER A O 1
ATOM 1620 N N . PHE A 1 201 ? -14.920 -1.710 -0.332 1.00 89.94 201 PHE A N 1
ATOM 1621 C CA . PHE A 1 201 ? -13.560 -2.207 -0.540 1.00 89.94 201 PHE A CA 1
ATOM 1622 C C . PHE A 1 201 ? -13.544 -3.596 -1.194 1.00 89.94 201 PHE A C 1
ATOM 1624 O O . PHE A 1 201 ? -12.722 -3.851 -2.068 1.00 89.94 201 PHE A O 1
ATOM 1631 N N . LEU A 1 202 ? -14.490 -4.477 -0.852 1.00 88.75 202 LEU A N 1
ATOM 1632 C CA . LEU A 1 202 ? -14.597 -5.797 -1.480 1.00 88.75 202 LEU A CA 1
ATOM 1633 C C . LEU A 1 202 ? -14.836 -5.689 -2.992 1.00 88.75 202 LEU A C 1
ATOM 1635 O O . LEU A 1 202 ? -14.120 -6.319 -3.772 1.00 88.75 202 LEU A O 1
ATOM 1639 N N . ASP A 1 203 ? -15.791 -4.861 -3.416 1.00 89.06 203 ASP A N 1
ATOM 1640 C CA . ASP A 1 203 ? -16.083 -4.664 -4.842 1.00 89.06 203 ASP A CA 1
ATOM 1641 C C . ASP A 1 203 ? -14.904 -4.013 -5.572 1.00 89.06 203 ASP A C 1
ATOM 1643 O O . ASP A 1 203 ? -14.679 -4.220 -6.767 1.00 89.06 203 ASP A O 1
ATOM 1647 N N . GLU A 1 204 ? -14.175 -3.136 -4.886 1.00 90.88 204 GLU A N 1
ATOM 1648 C CA . GLU A 1 204 ? -12.986 -2.501 -5.429 1.00 90.88 204 GLU A CA 1
ATOM 1649 C C . GLU A 1 204 ? -11.849 -3.501 -5.612 1.00 90.88 204 GLU A C 1
ATOM 1651 O O . GLU A 1 204 ? -11.306 -3.602 -6.711 1.00 90.88 204 GLU A O 1
ATOM 1656 N N . TYR A 1 205 ? -11.520 -4.252 -4.566 1.00 91.88 205 TYR A N 1
ATOM 1657 C CA . TYR A 1 205 ? -10.439 -5.221 -4.580 1.00 91.88 205 TYR A CA 1
ATOM 1658 C C . TYR A 1 205 ? -10.696 -6.322 -5.611 1.00 91.88 205 TYR A C 1
ATOM 1660 O O . TYR A 1 205 ? -9.816 -6.619 -6.415 1.00 91.88 205 TYR A O 1
ATOM 1668 N N . THR A 1 206 ? -11.928 -6.832 -5.678 1.00 91.56 206 THR A N 1
ATOM 1669 C CA . THR A 1 206 ? -12.359 -7.800 -6.700 1.00 91.56 206 THR A CA 1
ATOM 1670 C C . THR A 1 206 ? -12.197 -7.221 -8.106 1.00 91.56 206 THR A C 1
ATOM 1672 O O . THR A 1 206 ? -11.550 -7.828 -8.954 1.00 91.56 206 THR A O 1
ATOM 1675 N N . ALA A 1 207 ? -12.656 -5.984 -8.338 1.00 91.12 207 ALA A N 1
ATOM 1676 C CA . ALA A 1 207 ? -12.493 -5.329 -9.636 1.00 91.12 207 ALA A CA 1
ATOM 1677 C C . ALA A 1 207 ? -11.022 -5.066 -1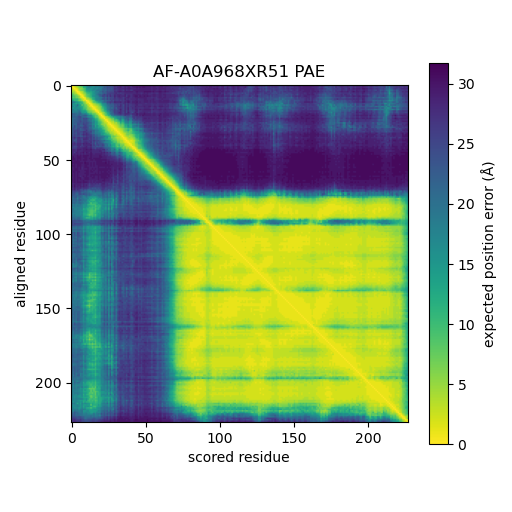0.009 1.00 91.12 207 ALA A C 1
ATOM 1679 O O . ALA A 1 207 ? -10.692 -5.039 -11.194 1.00 91.12 207 ALA A O 1
ATOM 1680 N N . LEU A 1 208 ? -10.135 -4.839 -9.033 1.00 91.88 208 LEU A N 1
ATOM 1681 C CA . LEU A 1 208 ? -8.695 -4.756 -9.281 1.00 91.88 208 LEU A CA 1
ATOM 1682 C C . LEU A 1 208 ? -8.146 -6.120 -9.705 1.00 91.88 208 LEU A C 1
ATOM 1684 O O . LEU A 1 208 ? -7.443 -6.187 -10.709 1.00 91.88 208 LEU A O 1
ATOM 1688 N N . LEU A 1 209 ? -8.489 -7.197 -8.996 1.00 91.69 209 LEU A N 1
ATOM 1689 C CA . LEU A 1 209 ? -8.065 -8.550 -9.360 1.00 91.69 209 LEU A CA 1
ATOM 1690 C C . LEU A 1 209 ? -8.526 -8.920 -10.776 1.00 91.69 209 LEU A C 1
ATOM 1692 O O . LEU A 1 209 ? -7.696 -9.330 -11.586 1.00 91.69 209 LEU A O 1
ATOM 1696 N N . ASP A 1 210 ? -9.795 -8.667 -11.103 1.00 90.88 210 ASP A N 1
ATOM 1697 C CA . ASP A 1 210 ? -10.361 -8.915 -12.434 1.00 90.88 210 ASP A CA 1
ATOM 1698 C C . ASP A 1 210 ? -9.647 -8.095 -13.514 1.00 90.88 210 ASP A C 1
ATOM 1700 O O . ASP A 1 210 ? -9.228 -8.624 -14.542 1.00 90.88 210 ASP A O 1
ATOM 1704 N N . LYS A 1 211 ? -9.450 -6.791 -13.272 1.00 89.88 211 LYS A N 1
ATOM 1705 C CA . LYS A 1 211 ? -8.781 -5.878 -14.213 1.00 89.88 211 LYS A CA 1
ATOM 1706 C C . LYS A 1 211 ? -7.349 -6.303 -14.534 1.00 89.88 211 LYS A C 1
ATOM 1708 O O . LYS A 1 211 ? -6.859 -6.001 -15.621 1.00 89.88 211 LYS A O 1
ATOM 1713 N N . PHE A 1 212 ? -6.666 -6.911 -13.572 1.00 90.38 212 PHE A N 1
ATOM 1714 C CA . PHE A 1 212 ? -5.291 -7.382 -13.715 1.00 90.38 212 PHE A CA 1
ATOM 1715 C C . PHE A 1 212 ? -5.192 -8.871 -14.036 1.00 90.38 212 PHE A C 1
ATOM 1717 O O . PHE A 1 212 ? -4.08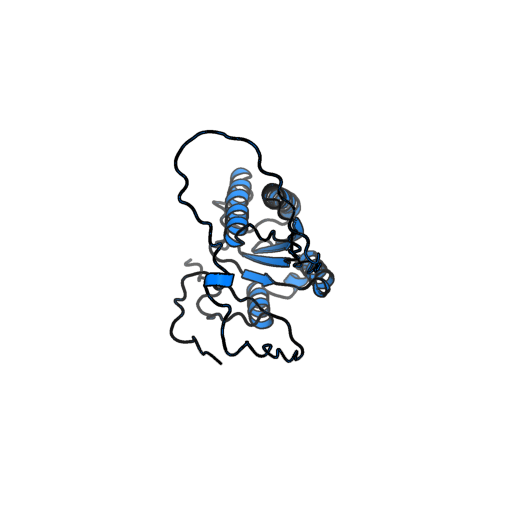1 -9.395 -14.059 1.00 90.38 212 PHE A O 1
ATOM 1724 N N . GLU A 1 213 ? -6.327 -9.527 -14.295 1.00 90.94 213 GLU A N 1
ATOM 1725 C CA . GLU A 1 213 ? -6.406 -10.948 -14.639 1.00 90.94 213 GLU A CA 1
ATOM 1726 C C . GLU A 1 213 ? -5.695 -11.835 -13.601 1.00 90.94 213 GLU A C 1
ATOM 1728 O O . GLU A 1 213 ? -5.069 -12.846 -13.918 1.00 90.94 213 GLU A O 1
ATOM 1733 N N . VAL A 1 214 ? -5.770 -11.438 -12.327 1.00 86.25 214 VAL A N 1
ATOM 1734 C CA . VAL A 1 214 ? -5.241 -12.229 -11.218 1.00 86.25 214 VAL A CA 1
ATOM 1735 C C . VAL A 1 214 ? -6.272 -13.291 -10.881 1.00 86.25 214 VAL A C 1
ATOM 1737 O O . VAL A 1 214 ? -7.381 -12.965 -10.482 1.00 86.25 214 VAL A O 1
ATOM 1740 N N . GLU A 1 215 ? -5.914 -14.566 -10.998 1.00 84.44 215 GLU A N 1
ATOM 1741 C CA . GLU A 1 215 ? -6.794 -15.648 -10.557 1.00 84.44 215 GLU A CA 1
ATOM 1742 C C . GLU A 1 215 ? -6.932 -15.655 -9.028 1.00 84.44 215 GLU A C 1
ATOM 1744 O O . GLU A 1 215 ? -5.930 -15.723 -8.302 1.00 84.44 215 GLU A O 1
ATOM 1749 N N . TYR A 1 216 ? -8.172 -15.664 -8.544 1.00 83.00 216 TYR A N 1
ATOM 1750 C CA . TYR A 1 216 ? -8.518 -15.786 -7.130 1.00 83.00 216 TYR A CA 1
ATOM 1751 C C . TYR A 1 216 ? -9.734 -16.695 -6.946 1.00 83.00 216 TYR A C 1
ATOM 1753 O O . TYR A 1 216 ? -10.527 -16.914 -7.859 1.00 83.00 216 TYR A O 1
ATOM 1761 N N . ASP A 1 217 ? -9.885 -17.217 -5.734 1.00 79.38 217 ASP A N 1
ATOM 1762 C CA . ASP A 1 217 ? -11.073 -17.948 -5.308 1.00 79.38 217 ASP A CA 1
ATOM 1763 C C . ASP A 1 217 ? -11.864 -17.056 -4.349 1.00 79.38 217 ASP A C 1
ATOM 1765 O O . ASP A 1 217 ? -11.323 -16.572 -3.350 1.00 79.38 217 ASP A O 1
ATOM 1769 N N . GLN A 1 218 ? -13.143 -16.833 -4.665 1.00 77.94 218 GLN A N 1
ATOM 1770 C CA . GLN A 1 218 ? -14.025 -15.946 -3.905 1.00 77.94 218 GLN A CA 1
ATOM 1771 C C . GLN A 1 218 ? -14.106 -16.298 -2.418 1.00 77.94 218 GLN A C 1
ATOM 1773 O O . GLN A 1 218 ? -14.261 -15.406 -1.587 1.00 77.94 218 GLN A O 1
ATOM 1778 N N . ARG A 1 219 ? -13.926 -17.576 -2.065 1.00 72.38 219 ARG A N 1
ATOM 1779 C CA . ARG A 1 219 ? -13.967 -18.061 -0.678 1.00 72.38 219 ARG A CA 1
ATOM 1780 C C . ARG A 1 219 ? -12.804 -17.556 0.177 1.00 72.38 219 ARG A C 1
ATOM 1782 O O . ARG A 1 219 ? -12.895 -17.613 1.398 1.00 72.38 219 ARG A O 1
ATOM 1789 N N . TYR A 1 220 ? -11.725 -17.077 -0.446 1.00 70.50 220 TYR A N 1
ATOM 1790 C CA . TYR A 1 220 ? -10.486 -16.693 0.236 1.00 70.50 220 TYR A CA 1
ATOM 1791 C C . TYR A 1 220 ? -10.086 -15.227 0.017 1.00 70.50 220 TYR A C 1
ATOM 1793 O O . TYR A 1 220 ? -8.997 -14.835 0.430 1.00 70.50 220 TYR A O 1
ATOM 1801 N N . ILE A 1 221 ? -10.941 -14.405 -0.606 1.00 71.00 221 ILE A N 1
ATOM 1802 C CA . ILE A 1 221 ? -10.657 -12.970 -0.801 1.00 71.00 221 ILE A CA 1
ATOM 1803 C C . ILE A 1 221 ? -10.606 -12.247 0.549 1.00 71.00 221 ILE A C 1
ATOM 1805 O O . ILE A 1 221 ? -9.687 -11.472 0.798 1.00 71.00 221 ILE A O 1
ATOM 1809 N N . PHE A 1 222 ? -11.559 -12.545 1.434 1.00 68.88 222 PHE A N 1
ATOM 1810 C CA . PHE A 1 222 ? -11.519 -12.143 2.834 1.00 68.88 222 PHE A CA 1
ATOM 1811 C C . PHE A 1 222 ? -11.862 -13.335 3.707 1.00 68.88 222 PHE A C 1
ATOM 1813 O O . PHE A 1 222 ? -12.823 -14.056 3.437 1.00 68.88 222 PHE A O 1
ATOM 1820 N N . LYS A 1 223 ? -11.088 -13.524 4.776 1.00 58.69 223 LYS A N 1
ATOM 1821 C CA . LYS A 1 223 ? -11.476 -14.459 5.828 1.00 58.69 223 LYS A CA 1
ATOM 1822 C C . LYS A 1 223 ? -12.742 -13.907 6.502 1.00 58.69 223 LYS A C 1
ATOM 1824 O O . LYS A 1 223 ? -12.762 -12.714 6.829 1.00 58.69 223 LYS A O 1
ATOM 1829 N N . PRO A 1 224 ? -13.795 -14.722 6.696 1.00 49.59 224 PRO A N 1
ATOM 1830 C CA . PRO A 1 224 ? -14.873 -14.371 7.606 1.00 49.59 224 PRO A CA 1
ATOM 1831 C C . PRO A 1 224 ? -14.258 -13.984 8.951 1.00 49.59 224 PRO A C 1
ATOM 1833 O O . PRO A 1 224 ? -13.342 -14.650 9.430 1.00 49.59 224 PRO A O 1
ATOM 1836 N N . ILE A 1 225 ? -14.713 -12.874 9.522 1.00 49.75 225 ILE A N 1
ATOM 1837 C CA . ILE A 1 225 ? -14.373 -12.549 10.903 1.00 49.75 225 ILE A CA 1
ATOM 1838 C C . ILE A 1 225 ? -15.263 -13.467 11.725 1.00 49.75 225 ILE A C 1
ATOM 1840 O O . ILE A 1 225 ? -16.475 -13.243 11.763 1.00 49.75 225 ILE A O 1
ATOM 1844 N N . ASP A 1 226 ? -14.686 -14.520 12.295 1.00 41.56 226 ASP A N 1
ATOM 1845 C CA . ASP A 1 226 ? -15.372 -15.281 13.333 1.00 41.56 226 ASP A CA 1
ATOM 1846 C C . ASP A 1 226 ? -15.709 -14.284 14.453 1.00 41.56 226 ASP A C 1
ATOM 1848 O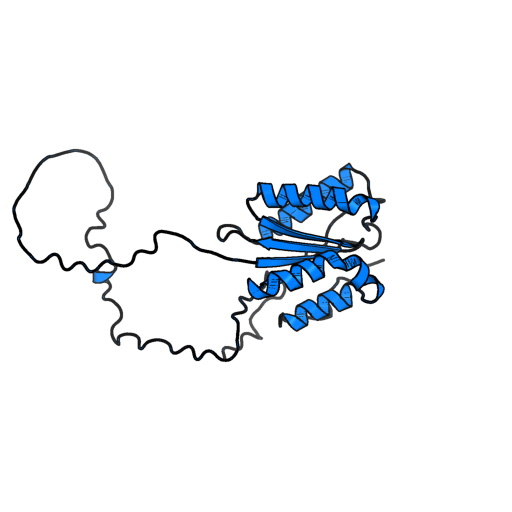 O . ASP A 1 226 ? -14.829 -13.571 14.950 1.00 41.56 226 ASP A O 1
ATOM 1852 N N . GLY A 1 227 ? -17.011 -14.123 14.699 1.00 35.22 227 GLY A N 1
ATOM 1853 C CA . GLY A 1 227 ? -17.572 -13.174 15.661 1.00 35.22 227 GLY A CA 1
ATOM 1854 C C . GLY A 1 227 ? -17.381 -13.604 17.104 1.00 35.22 227 GLY A C 1
ATOM 1855 O O . GLY A 1 227 ? -17.245 -14.822 17.350 1.00 35.22 227 GLY A O 1
#